Protein AF-A0A9P8XX45-F1 (afdb_monomer_lite)

Radius of gyration: 20.59 Å; chains: 1; bounding box: 52×36×61 Å

Secondary structure (DSSP, 8-state):
--B---S---TT---EEEE----TTTTSS----TTTHHHHHH-B-GGGS-HHHHHHHHHHHHTT---EE-HHHHS-TT-HHHHHHHHHHHHHHHHHSSEEEEETT-SSTTS-TT---TTGGG-SS-TTTTSHHHHHHHHH-SEEEEE-SS-EEEEETTEEEETTHHHHHHHHHHHS--SSGGGHHHHHHHHHHHHHHTSTTPPEETTEEGGGHHHHT--

Foldseek 3Di:
DFAAADPDDPVPAAEEEEQDAADPLCQQLHFAAPVCNVVRRVGSDLVSFAQQVVQVCVVCVVVVHNHYHDCRHHFHPHDPVRCVVVVVCLLVVQLRHPEYEYLFADNHSNDHSQPLPVVQVPDPHGNSCVDPSSVSSVVSHQWYWYSGNPWIWIDHPVGIDIPCRLVVCLVVLVPDDDPDPVCSVVVNVVVVVVVCVVPPPWDDDPSDTPVCCVVNVPD

pLDDT: mean 77.03, std 12.58, range [43.03, 95.69]

InterPro domains:
  IPR010730 Heterokaryon incompatibility [PF06985] (15-112)

Structure (mmCIF, N/CA/C/O backbone):
data_AF-A0A9P8XX45-F1
#
_entry.id   AF-A0A9P8XX45-F1
#
loop_
_atom_site.group_PDB
_atom_site.id
_atom_site.type_symbol
_atom_site.label_atom_id
_atom_site.label_alt_id
_atom_site.label_comp_id
_atom_site.label_asym_id
_atom_site.label_entity_id
_atom_site.label_seq_id
_atom_site.pdbx_PDB_ins_code
_atom_site.Cartn_x
_atom_site.Cartn_y
_atom_site.Cartn_z
_atom_site.occupancy
_atom_site.B_iso_or_equiv
_atom_site.auth_seq_id
_atom_site.auth_comp_id
_atom_site.auth_asym_id
_atom_site.auth_atom_id
_atom_site.pdbx_PDB_model_num
ATOM 1 N N . MET A 1 1 ? -17.190 7.191 -2.279 1.00 70.50 1 MET A N 1
ATOM 2 C CA . MET A 1 1 ? -16.451 5.925 -2.082 1.00 70.50 1 MET A CA 1
ATOM 3 C C . MET A 1 1 ? -16.492 5.605 -0.605 1.00 70.50 1 MET A C 1
ATOM 5 O O . MET A 1 1 ? -16.531 6.556 0.159 1.00 70.50 1 MET A O 1
ATOM 9 N N . GLN A 1 2 ? -16.543 4.335 -0.206 1.00 84.12 2 GLN A N 1
ATOM 10 C CA . GLN A 1 2 ? -16.669 3.981 1.207 1.00 84.12 2 GLN A CA 1
ATOM 11 C C . GLN A 1 2 ? -15.521 3.072 1.635 1.00 84.12 2 GLN A C 1
ATOM 13 O O . GLN A 1 2 ? -15.325 2.021 1.024 1.00 84.12 2 GLN A O 1
ATOM 18 N N . LEU A 1 3 ? -14.773 3.485 2.656 1.00 91.06 3 LEU A N 1
ATOM 19 C CA . LEU A 1 3 ? -13.673 2.722 3.243 1.00 91.06 3 LEU A CA 1
ATOM 20 C C . LEU A 1 3 ? -14.094 2.276 4.642 1.00 91.06 3 LEU A C 1
ATOM 22 O O . LEU A 1 3 ? -14.696 3.054 5.369 1.00 91.06 3 LEU A O 1
ATOM 26 N N . ARG A 1 4 ? -13.815 1.028 5.025 1.00 92.88 4 ARG A N 1
ATOM 27 C CA . ARG A 1 4 ? -14.224 0.484 6.327 1.00 92.88 4 ARG A CA 1
ATOM 28 C C . ARG A 1 4 ? -13.160 -0.441 6.900 1.00 92.88 4 ARG A C 1
ATOM 30 O O . ARG A 1 4 ? -12.464 -1.129 6.155 1.00 92.88 4 ARG A O 1
ATOM 37 N N . PHE A 1 5 ? -13.079 -0.491 8.222 1.00 92.06 5 PHE A N 1
ATOM 38 C CA . PHE A 1 5 ? -12.271 -1.455 8.955 1.00 92.06 5 PHE A CA 1
ATOM 39 C C . PHE A 1 5 ? -12.956 -2.826 8.967 1.00 92.06 5 PHE A C 1
ATOM 41 O O . PHE A 1 5 ? -14.115 -2.950 9.363 1.00 92.06 5 PHE A O 1
ATOM 48 N N . HIS A 1 6 ? -12.225 -3.869 8.582 1.00 91.88 6 HIS A N 1
ATOM 49 C CA . HIS A 1 6 ? -12.693 -5.253 8.627 1.00 91.88 6 HIS A CA 1
ATOM 50 C C . HIS A 1 6 ? -11.857 -6.056 9.625 1.00 91.88 6 HIS A C 1
ATOM 52 O O . HIS A 1 6 ? -10.636 -6.077 9.516 1.00 91.88 6 HIS A O 1
ATOM 58 N N . THR A 1 7 ? -12.514 -6.747 10.561 1.00 85.31 7 THR A N 1
ATOM 59 C CA . THR A 1 7 ? -11.849 -7.698 11.474 1.00 85.31 7 THR A CA 1
ATOM 60 C C . THR A 1 7 ? -11.526 -9.016 10.783 1.00 85.31 7 THR A C 1
ATOM 62 O O . THR A 1 7 ? -10.529 -9.652 11.094 1.00 85.31 7 THR A O 1
ATOM 65 N N . ASP A 1 8 ? -12.357 -9.402 9.813 1.00 84.44 8 ASP A N 1
ATOM 66 C CA . ASP A 1 8 ? -12.262 -10.674 9.117 1.00 84.44 8 ASP A CA 1
ATOM 67 C C . ASP A 1 8 ? -12.516 -10.459 7.627 1.00 84.44 8 ASP A C 1
ATOM 69 O O . ASP A 1 8 ? -13.537 -9.895 7.219 1.00 84.44 8 ASP A O 1
ATOM 73 N N . ILE A 1 9 ? -11.582 -10.928 6.804 1.00 86.44 9 ILE A N 1
ATOM 74 C CA . ILE A 1 9 ? -11.742 -10.984 5.350 1.00 86.44 9 ILE A CA 1
ATOM 75 C C . ILE A 1 9 ? -11.974 -12.438 4.918 1.00 86.44 9 ILE A C 1
ATOM 77 O O . ILE A 1 9 ? -11.475 -13.360 5.574 1.00 86.44 9 ILE A O 1
ATOM 81 N N . PRO A 1 10 ? -12.715 -12.688 3.820 1.00 90.19 10 PRO A N 1
ATOM 82 C CA . PRO A 1 10 ? -12.942 -14.043 3.330 1.00 90.19 10 PRO A CA 1
ATOM 83 C C . PRO A 1 10 ? -11.629 -14.809 3.142 1.00 90.19 10 PRO A C 1
ATOM 85 O O . PRO A 1 10 ? -10.627 -14.261 2.679 1.00 90.19 10 PRO A O 1
ATOM 88 N N . LYS A 1 11 ? -11.623 -16.106 3.466 1.00 86.25 11 LYS A N 1
ATOM 89 C CA . LYS A 1 11 ? -10.429 -16.940 3.293 1.00 86.25 11 LYS A CA 1
ATOM 90 C C . LYS A 1 11 ? -9.996 -16.935 1.822 1.00 86.25 11 LYS A C 1
ATOM 92 O O . LYS A 1 11 ? -10.768 -17.313 0.947 1.00 86.25 11 LYS A O 1
ATOM 97 N N . GLY A 1 12 ? -8.751 -16.535 1.566 1.00 85.19 12 GLY A N 1
ATOM 98 C CA . GLY A 1 12 ? -8.210 -16.404 0.209 1.00 85.19 12 GLY A CA 1
ATOM 99 C C . GLY A 1 12 ? -8.556 -15.086 -0.493 1.00 85.19 12 GLY A C 1
ATOM 100 O O . GLY A 1 12 ? -8.233 -14.938 -1.672 1.00 85.19 12 GLY A O 1
ATOM 101 N N . ALA A 1 13 ? -9.182 -14.129 0.201 1.00 90.69 13 ALA A N 1
ATOM 102 C CA . ALA A 1 13 ? -9.338 -12.774 -0.306 1.00 90.69 13 ALA A CA 1
ATOM 103 C C . ALA A 1 13 ? -7.965 -12.165 -0.616 1.00 90.69 13 ALA A C 1
ATOM 105 O O . ALA A 1 13 ? -7.016 -12.272 0.164 1.00 90.69 13 ALA A O 1
ATOM 106 N N . LYS A 1 14 ? -7.869 -11.528 -1.782 1.00 92.00 14 LYS A N 1
ATOM 107 C CA . LYS A 1 14 ? -6.680 -10.782 -2.185 1.00 92.00 14 LYS A CA 1
ATOM 108 C C . LYS A 1 14 ? -6.718 -9.412 -1.523 1.00 92.00 14 LYS A C 1
ATOM 110 O O . LYS A 1 14 ? -7.770 -8.780 -1.501 1.00 92.00 14 LYS A O 1
ATOM 115 N N . TYR A 1 15 ? -5.569 -8.959 -1.048 1.00 95.12 15 TYR A N 1
ATOM 116 C CA . TYR A 1 15 ? -5.380 -7.620 -0.509 1.00 95.12 15 TYR A CA 1
ATOM 117 C C . TYR A 1 15 ? -4.029 -7.067 -0.954 1.00 95.12 15 TYR A C 1
ATOM 119 O O . TYR A 1 15 ? -3.117 -7.831 -1.282 1.00 95.12 15 TYR A O 1
ATOM 127 N N . THR A 1 16 ? -3.907 -5.749 -0.986 1.00 93.56 16 THR A N 1
ATOM 128 C CA . THR A 1 16 ? -2.624 -5.048 -1.100 1.00 93.56 16 THR A CA 1
ATOM 129 C C . THR A 1 16 ? -2.129 -4.660 0.292 1.00 93.56 16 THR A C 1
ATOM 131 O O . THR A 1 16 ? -2.918 -4.572 1.230 1.00 93.56 16 THR A O 1
ATOM 134 N N . ALA A 1 17 ? -0.831 -4.429 0.452 1.00 95.44 17 ALA A N 1
ATOM 135 C CA . ALA A 1 17 ? -0.265 -3.874 1.682 1.00 95.44 17 ALA A CA 1
ATOM 136 C C . ALA A 1 17 ? 0.453 -2.561 1.369 1.00 95.44 17 ALA A C 1
ATOM 138 O O . ALA A 1 17 ? 1.058 -2.435 0.308 1.00 95.44 17 ALA A O 1
ATOM 139 N N . LEU A 1 18 ? 0.399 -1.588 2.273 1.00 94.00 18 LEU A N 1
ATOM 140 C CA . LEU A 1 18 ? 1.099 -0.315 2.129 1.00 94.00 18 LEU A CA 1
ATOM 141 C C . LEU A 1 18 ? 2.269 -0.241 3.115 1.00 94.00 18 LEU A C 1
ATOM 143 O O . LEU A 1 18 ? 2.052 -0.183 4.324 1.00 94.00 18 LEU A O 1
ATOM 147 N N . SER A 1 19 ? 3.498 -0.165 2.600 1.00 91.31 19 SER A N 1
ATOM 148 C CA . SER A 1 19 ? 4.671 0.213 3.394 1.00 91.31 19 SER A CA 1
ATOM 149 C C . SER A 1 19 ? 4.919 1.712 3.234 1.00 91.31 19 SER A C 1
ATOM 151 O O . SER A 1 19 ? 5.150 2.216 2.129 1.00 91.31 19 SER A O 1
ATOM 153 N N . HIS A 1 20 ? 4.823 2.445 4.341 1.00 88.69 20 HIS A N 1
ATOM 154 C CA . HIS A 1 20 ? 4.930 3.900 4.364 1.00 88.69 20 HIS A CA 1
ATOM 155 C C . HIS A 1 20 ? 5.568 4.389 5.668 1.00 88.69 20 HIS A C 1
ATOM 157 O O . HIS A 1 20 ? 5.775 3.632 6.618 1.00 88.69 20 HIS A O 1
ATOM 163 N N . ARG A 1 21 ? 5.890 5.684 5.722 1.00 83.62 21 ARG A N 1
ATOM 164 C CA . ARG A 1 21 ? 6.368 6.330 6.944 1.00 83.62 21 ARG A CA 1
ATOM 165 C C . ARG A 1 21 ? 5.244 7.021 7.687 1.00 83.62 21 ARG A C 1
ATOM 167 O O . ARG A 1 21 ? 4.445 7.737 7.098 1.00 83.62 21 ARG A O 1
ATOM 174 N N . TRP A 1 22 ? 5.291 6.897 9.005 1.00 81.69 22 TRP A N 1
ATOM 175 C CA . TRP A 1 22 ? 4.520 7.729 9.914 1.00 81.69 22 TRP A CA 1
ATOM 176 C C . TRP A 1 22 ? 5.168 9.117 10.011 1.00 81.69 22 TRP A C 1
ATOM 178 O O . TRP A 1 22 ? 6.399 9.232 10.000 1.00 81.69 22 TRP A O 1
ATOM 188 N N . GLY A 1 23 ? 4.356 10.166 10.128 1.00 79.62 23 GLY A N 1
ATOM 189 C CA . GLY A 1 23 ? 4.828 11.556 10.129 1.00 79.62 23 GLY A CA 1
ATOM 190 C C . GLY A 1 23 ? 3.695 12.584 10.097 1.00 79.62 23 GLY A C 1
ATOM 191 O O . GLY A 1 23 ? 2.579 12.292 10.521 1.00 79.62 23 GLY A O 1
ATOM 192 N N . GLN A 1 24 ? 3.958 13.792 9.591 1.00 70.69 24 GLN A N 1
ATOM 193 C CA . GLN A 1 24 ? 2.900 14.796 9.409 1.00 70.69 24 GLN A CA 1
ATOM 194 C C . GLN A 1 24 ? 1.727 14.259 8.576 1.00 70.69 24 GLN A C 1
ATOM 196 O O . GLN A 1 24 ? 1.917 13.522 7.613 1.00 70.69 24 GLN A O 1
ATOM 201 N N . GLY A 1 25 ? 0.501 14.617 8.949 1.00 64.38 25 GLY A N 1
ATOM 202 C CA . GLY A 1 25 ? -0.700 14.081 8.318 1.00 64.38 25 GLY A CA 1
ATOM 203 C C . GLY A 1 25 ? -1.143 12.734 8.875 1.00 64.38 25 GLY A C 1
ATOM 204 O O . GLY A 1 25 ? -2.223 12.301 8.512 1.00 64.38 25 GLY A O 1
ATOM 205 N N . SER A 1 26 ? -0.395 12.090 9.783 1.00 67.31 26 SER A N 1
ATOM 206 C CA . SER A 1 26 ? -0.903 10.900 10.503 1.00 67.31 26 SER A CA 1
ATOM 207 C C . SER A 1 26 ? -2.063 11.240 11.452 1.00 67.31 26 SER A C 1
ATOM 209 O O . SER A 1 26 ? -2.764 10.352 11.921 1.00 67.31 26 SER A O 1
ATOM 211 N N . ASP A 1 27 ? -2.247 12.525 11.755 1.00 64.38 27 ASP A N 1
ATOM 212 C CA . ASP A 1 27 ? -3.369 13.116 12.480 1.00 64.38 27 ASP A CA 1
ATOM 213 C C . ASP A 1 27 ? -4.636 13.256 11.619 1.00 64.38 27 ASP A C 1
ATOM 215 O O . ASP A 1 27 ? -5.742 13.257 12.160 1.00 64.38 27 ASP A O 1
ATOM 219 N N . LYS A 1 28 ? -4.502 13.309 10.284 1.00 68.69 28 LYS A N 1
ATOM 220 C CA . LYS A 1 28 ? -5.643 13.195 9.366 1.00 68.69 28 LYS A CA 1
ATOM 221 C C . LYS A 1 28 ? -6.153 11.749 9.395 1.00 68.69 28 LYS A C 1
ATOM 223 O O . LYS A 1 28 ? -5.376 10.813 9.221 1.00 68.69 28 LYS A O 1
ATOM 228 N N . ALA A 1 29 ? -7.439 11.577 9.707 1.00 71.62 29 ALA A N 1
ATOM 229 C CA . ALA A 1 29 ? -8.114 10.337 10.115 1.00 71.62 29 ALA A CA 1
ATOM 230 C C . ALA A 1 29 ? -7.598 9.739 11.436 1.00 71.62 29 ALA A C 1
ATOM 232 O O . ALA A 1 29 ? -8.403 9.219 12.208 1.00 71.62 29 ALA A O 1
ATOM 233 N N . GLY A 1 30 ? -6.302 9.847 11.742 1.00 82.19 30 GLY A N 1
ATOM 234 C CA . GLY A 1 30 ? -5.687 9.297 12.947 1.00 82.19 30 GLY A CA 1
ATOM 235 C C . GLY A 1 30 ? -5.443 7.785 12.853 1.00 82.19 30 GLY A C 1
ATOM 236 O O . GLY A 1 30 ? -5.954 7.120 11.943 1.00 82.19 30 GLY A O 1
ATOM 237 N N . PRO A 1 31 ? -4.691 7.199 13.796 1.00 90.06 31 PRO A N 1
ATOM 238 C CA . PRO A 1 31 ? -4.614 5.752 13.925 1.00 90.06 31 PRO A CA 1
ATOM 239 C C . PRO A 1 31 ? -5.928 5.145 14.440 1.00 90.06 31 PRO A C 1
ATOM 241 O O . PRO A 1 31 ? -6.753 5.820 15.068 1.00 90.06 31 PRO A O 1
ATOM 244 N N . THR A 1 32 ? -6.114 3.848 14.211 1.00 92.25 32 THR A N 1
ATOM 245 C CA . THR A 1 32 ? -7.183 3.090 14.870 1.00 92.25 32 THR A CA 1
ATOM 246 C C . THR A 1 32 ? -6.854 2.919 16.349 1.00 92.25 32 THR A C 1
ATOM 248 O O . THR A 1 32 ? -5.739 2.558 16.719 1.00 92.25 32 THR A O 1
ATOM 251 N N . THR A 1 33 ? -7.841 3.183 17.196 1.00 94.00 33 THR A N 1
ATOM 252 C CA . THR A 1 33 ? -7.787 3.010 18.647 1.00 94.00 33 THR A CA 1
ATOM 253 C C . THR A 1 33 ? -9.034 2.277 19.126 1.00 94.00 33 THR A C 1
ATOM 255 O O . THR A 1 33 ? -10.051 2.225 18.423 1.00 94.00 33 THR A O 1
ATOM 258 N N . ARG A 1 34 ? -9.013 1.750 20.353 1.00 92.75 34 ARG A N 1
ATOM 259 C CA . ARG A 1 34 ? -10.182 1.114 20.983 1.00 92.75 34 ARG A CA 1
ATOM 260 C C . ARG A 1 34 ? -11.396 2.047 21.008 1.00 92.75 34 ARG A C 1
ATOM 262 O O . ARG A 1 34 ? -12.527 1.582 20.924 1.00 92.75 34 ARG A O 1
ATOM 269 N N . GLY A 1 35 ? -11.162 3.359 21.089 1.00 93.50 35 GLY A N 1
ATOM 270 C CA . GLY A 1 35 ? -12.213 4.376 21.109 1.00 93.50 35 GLY A CA 1
ATOM 271 C C . GLY A 1 35 ? -12.888 4.642 19.760 1.00 93.50 35 GLY A C 1
ATOM 272 O O . GLY A 1 35 ? -14.027 5.100 19.759 1.00 93.50 35 GLY A O 1
ATOM 273 N N . ASN A 1 36 ? -12.228 4.362 18.628 1.00 93.31 36 ASN A N 1
ATOM 274 C CA . ASN A 1 36 ? -12.751 4.684 17.290 1.00 93.31 36 ASN A CA 1
ATOM 275 C C . ASN A 1 36 ? -12.975 3.459 16.382 1.00 93.31 36 ASN A C 1
ATOM 277 O O . ASN A 1 36 ? -13.525 3.600 15.291 1.00 93.31 36 ASN A O 1
ATOM 281 N N . ILE A 1 37 ? -12.600 2.251 16.815 1.00 93.25 37 ILE A N 1
ATOM 282 C CA . ILE A 1 37 ? -12.692 1.036 15.991 1.00 93.25 37 ILE A CA 1
ATOM 283 C C . ILE A 1 37 ? -14.119 0.736 15.500 1.00 93.25 37 ILE A C 1
ATOM 285 O O . ILE A 1 37 ? -14.305 0.374 14.339 1.00 93.25 37 ILE A O 1
ATOM 289 N N . GLU A 1 38 ? -15.138 0.919 16.345 1.00 93.94 38 GLU A N 1
ATOM 290 C CA . GLU A 1 38 ? -16.536 0.654 15.970 1.00 93.94 38 GLU A CA 1
ATOM 291 C C . GLU A 1 38 ? -17.061 1.657 14.936 1.00 93.94 38 GLU A C 1
ATOM 293 O O . GLU A 1 38 ? -17.808 1.287 14.032 1.00 93.94 38 GLU A O 1
ATOM 298 N N . GLU A 1 39 ? -16.632 2.917 15.013 1.00 92.81 39 GLU A N 1
ATOM 299 C CA . GLU A 1 39 ? -16.930 3.918 13.986 1.00 92.81 39 GLU A CA 1
ATOM 300 C C . GLU A 1 39 ? -16.285 3.513 12.657 1.00 92.81 39 GLU A C 1
ATOM 302 O O . GLU A 1 39 ? -16.966 3.427 11.635 1.00 92.81 39 GLU A O 1
ATOM 307 N N . ARG A 1 40 ? -15.006 3.123 12.693 1.00 92.88 40 ARG A N 1
ATOM 308 C CA . ARG A 1 40 ? -14.238 2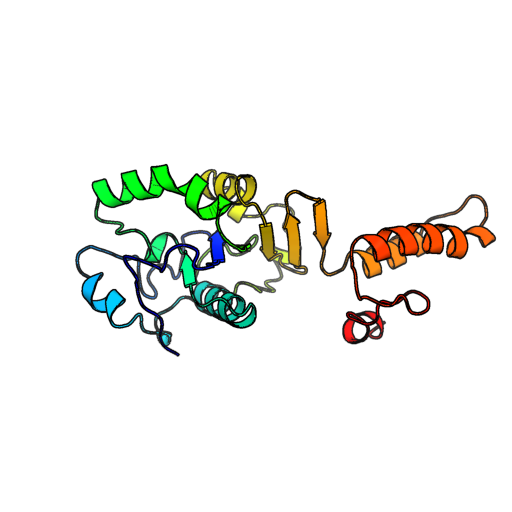.726 11.505 1.00 92.88 40 ARG A CA 1
ATOM 309 C C . ARG A 1 40 ? -14.781 1.482 10.813 1.00 92.88 40 ARG A C 1
ATOM 311 O O . ARG A 1 40 ? -14.648 1.366 9.596 1.00 92.88 40 ARG A O 1
ATOM 318 N N . LYS A 1 41 ? -15.409 0.554 11.543 1.00 93.19 41 LYS A N 1
ATOM 319 C CA . LYS A 1 41 ? -16.121 -0.599 10.952 1.00 93.19 41 LYS A CA 1
ATOM 320 C C . LYS A 1 41 ? -17.315 -0.173 10.094 1.00 93.19 41 LYS A C 1
ATOM 322 O O . LYS A 1 41 ? -17.679 -0.881 9.153 1.00 93.19 41 LYS A O 1
ATOM 327 N N . ASN A 1 42 ? -17.924 0.969 10.406 1.00 92.25 42 ASN A N 1
ATOM 328 C CA . ASN A 1 42 ? -19.036 1.526 9.643 1.00 92.25 42 ASN A CA 1
ATOM 329 C C . ASN A 1 42 ? -18.546 2.386 8.482 1.00 92.25 42 ASN A C 1
ATOM 331 O O . ASN A 1 42 ? -19.005 2.193 7.353 1.00 92.25 42 ASN A O 1
ATOM 335 N N . ASP A 1 43 ? -17.634 3.316 8.756 1.00 92.62 43 ASP A N 1
ATOM 336 C CA . ASP A 1 43 ? -17.036 4.189 7.754 1.00 92.62 43 ASP A CA 1
ATOM 337 C C . ASP A 1 43 ? -15.728 4.812 8.253 1.00 92.62 43 ASP A C 1
ATOM 339 O O . ASP A 1 43 ? -15.589 5.180 9.418 1.00 92.62 43 ASP A O 1
ATOM 343 N N . ILE A 1 44 ? -14.773 4.961 7.347 1.00 91.44 44 ILE A N 1
ATOM 344 C CA . ILE A 1 44 ? -13.597 5.807 7.507 1.00 91.44 44 ILE A CA 1
ATOM 345 C C . ILE A 1 44 ? -13.773 6.922 6.489 1.00 91.44 44 ILE A C 1
ATOM 347 O O . ILE A 1 44 ? -13.628 6.684 5.286 1.00 91.44 44 ILE A O 1
ATOM 351 N N . ALA A 1 45 ? -14.112 8.115 6.983 1.00 89.94 45 ALA A N 1
ATOM 352 C CA . ALA A 1 45 ? -14.419 9.265 6.144 1.00 89.94 45 ALA A CA 1
ATOM 353 C C . ALA A 1 45 ? -13.303 9.487 5.119 1.00 89.94 45 ALA A C 1
ATOM 355 O O . ALA A 1 45 ? -12.144 9.707 5.483 1.00 89.94 45 ALA A O 1
ATOM 356 N N . TRP A 1 46 ? -13.664 9.415 3.837 1.00 88.50 46 TRP A N 1
ATOM 357 C CA . TRP A 1 46 ? -12.712 9.513 2.737 1.00 88.50 46 TRP A CA 1
ATOM 358 C C . TRP A 1 46 ? -11.941 10.827 2.834 1.00 88.50 46 TRP A C 1
ATOM 360 O O . TRP A 1 46 ? -10.722 10.817 2.833 1.00 88.50 46 TRP A O 1
ATOM 370 N N . GLU A 1 47 ? -12.636 11.940 3.046 1.00 87.44 47 GLU A N 1
ATOM 371 C CA . GLU A 1 47 ? -12.081 13.295 3.128 1.00 87.44 47 GLU A CA 1
ATOM 372 C C . GLU A 1 47 ? -11.142 13.505 4.325 1.00 87.44 47 GLU A C 1
ATOM 374 O O . GLU A 1 47 ? -10.389 14.479 4.359 1.00 87.44 47 GLU A O 1
ATOM 379 N N . ALA A 1 48 ? -11.200 12.617 5.319 1.00 85.44 48 ALA A N 1
ATOM 380 C CA . ALA A 1 48 ? -10.308 12.652 6.466 1.00 85.44 48 ALA A CA 1
ATOM 381 C C . ALA A 1 48 ? -8.995 11.906 6.205 1.00 85.44 48 ALA A C 1
ATOM 383 O O . ALA A 1 48 ? -8.078 12.038 7.010 1.00 85.44 48 ALA A O 1
ATOM 384 N N . LEU A 1 49 ? -8.877 11.123 5.128 1.00 87.94 49 LEU A N 1
ATOM 385 C CA . LEU A 1 49 ? -7.665 10.362 4.850 1.00 87.94 49 LEU A CA 1
ATOM 386 C C . LEU A 1 49 ? -6.506 11.275 4.413 1.00 87.94 49 LEU A C 1
ATOM 388 O O . LEU A 1 49 ? -6.708 12.299 3.762 1.00 87.94 49 LEU A O 1
ATOM 392 N N . PRO A 1 50 ? -5.261 10.905 4.747 1.00 88.31 50 PRO A N 1
ATOM 393 C CA . PRO A 1 50 ? -4.082 11.521 4.156 1.00 88.31 50 PRO A CA 1
ATOM 394 C C . PRO A 1 50 ? -3.990 11.250 2.646 1.00 88.31 50 PRO A C 1
ATOM 396 O O . PRO A 1 50 ? -4.415 10.196 2.166 1.00 88.31 50 PRO A O 1
ATOM 399 N N . ASP A 1 51 ? -3.350 12.158 1.909 1.00 85.75 51 ASP A N 1
ATOM 400 C CA . ASP A 1 51 ? -3.176 12.073 0.451 1.00 85.75 51 ASP A CA 1
ATOM 401 C C . ASP A 1 51 ? -2.514 10.754 0.017 1.00 85.75 51 ASP A C 1
ATOM 403 O O . ASP A 1 51 ? -2.960 10.104 -0.928 1.00 85.75 51 ASP A O 1
ATOM 407 N N . LEU A 1 52 ? -1.510 10.285 0.766 1.00 85.25 52 LEU A N 1
ATOM 408 C CA . LEU A 1 52 ? -0.856 9.004 0.495 1.00 85.25 52 LEU A CA 1
ATOM 409 C C . LEU A 1 52 ? -1.834 7.822 0.555 1.00 85.25 52 LEU A C 1
ATOM 411 O O . LEU A 1 52 ? -1.727 6.874 -0.225 1.00 85.25 52 LEU A O 1
ATOM 415 N N . PHE A 1 53 ? -2.790 7.863 1.486 1.00 91.00 53 PHE A N 1
ATOM 416 C CA . PHE A 1 53 ? -3.767 6.788 1.666 1.00 91.00 53 PHE A CA 1
ATOM 417 C C . PHE A 1 53 ? -4.826 6.845 0.567 1.00 91.00 53 PHE A C 1
ATOM 419 O O . PHE A 1 53 ? -5.236 5.795 0.073 1.00 91.00 53 PHE A O 1
ATOM 426 N N . HIS A 1 54 ? -5.212 8.047 0.127 1.00 88.12 54 HIS A N 1
ATOM 427 C CA . HIS A 1 54 ? -6.067 8.220 -1.044 1.00 88.12 54 HIS A CA 1
ATOM 428 C C . HIS A 1 54 ? -5.474 7.556 -2.287 1.00 88.12 54 HIS A C 1
ATOM 430 O O . HIS A 1 54 ? -6.160 6.780 -2.963 1.00 88.12 54 HIS A O 1
ATOM 436 N N . ASP A 1 55 ? -4.196 7.810 -2.558 1.00 85.25 55 ASP A N 1
ATOM 437 C CA . ASP A 1 55 ? -3.506 7.234 -3.709 1.00 85.25 55 ASP A CA 1
ATOM 438 C C . ASP A 1 55 ? -3.378 5.711 -3.583 1.00 85.25 55 ASP A C 1
ATOM 440 O O . ASP A 1 55 ? -3.693 4.979 -4.522 1.00 85.25 55 ASP A O 1
ATOM 444 N N . ALA A 1 56 ? -2.985 5.208 -2.409 1.00 86.94 56 ALA A N 1
ATOM 445 C CA . ALA A 1 56 ? -2.831 3.774 -2.170 1.00 86.94 56 ALA A CA 1
ATOM 446 C C . ALA A 1 56 ? -4.158 3.003 -2.305 1.00 86.94 56 ALA A C 1
ATOM 448 O O . ALA A 1 56 ? -4.195 1.922 -2.906 1.00 86.94 56 ALA A O 1
ATOM 449 N N . VAL A 1 57 ? -5.264 3.559 -1.797 1.00 89.62 57 VAL A N 1
ATOM 450 C CA . VAL A 1 57 ? -6.610 2.985 -1.969 1.00 89.62 57 VAL A CA 1
ATOM 451 C C . VAL A 1 57 ? -7.022 3.021 -3.441 1.00 89.62 57 VAL A C 1
ATOM 453 O O . VAL A 1 57 ? -7.512 2.019 -3.961 1.00 89.62 57 VAL A O 1
ATOM 456 N N . SER A 1 58 ? -6.775 4.132 -4.137 1.00 84.19 58 SER A N 1
ATOM 457 C CA . SER A 1 58 ? -7.105 4.271 -5.561 1.00 84.19 58 SER A CA 1
ATOM 458 C C . SER A 1 58 ? -6.333 3.270 -6.426 1.00 84.19 58 SER A C 1
ATOM 460 O O . SER A 1 58 ? -6.930 2.608 -7.275 1.00 84.19 58 SER A O 1
ATOM 462 N N . LEU A 1 59 ? -5.035 3.082 -6.163 1.00 80.25 59 LEU A N 1
ATOM 463 C CA . LEU A 1 59 ? -4.203 2.061 -6.810 1.00 80.25 59 LEU A CA 1
ATOM 464 C C . LEU A 1 59 ? -4.729 0.651 -6.540 1.00 80.25 59 LEU A C 1
ATOM 466 O O . LEU A 1 59 ? -4.850 -0.157 -7.457 1.00 80.25 59 LEU A O 1
ATOM 470 N N . THR A 1 60 ? -5.090 0.364 -5.292 1.00 84.31 60 THR A N 1
ATOM 471 C CA . THR A 1 60 ? -5.634 -0.940 -4.892 1.00 84.31 60 THR A CA 1
ATOM 472 C C . THR A 1 60 ? -6.914 -1.272 -5.657 1.00 84.31 60 THR A C 1
ATOM 474 O O . THR A 1 60 ? -7.030 -2.356 -6.234 1.00 84.31 60 THR A O 1
ATOM 477 N N . LEU A 1 61 ? -7.840 -0.316 -5.738 1.00 82.69 61 LEU A N 1
ATOM 478 C CA . LEU A 1 61 ? -9.082 -0.472 -6.493 1.00 82.69 61 LEU A CA 1
ATOM 479 C C . LEU A 1 61 ? -8.828 -0.578 -8.002 1.00 82.69 61 LEU A C 1
ATOM 481 O O . LEU A 1 61 ? -9.457 -1.401 -8.665 1.00 82.69 61 LEU A O 1
ATOM 485 N N . GLY A 1 62 ? -7.876 0.191 -8.538 1.00 77.44 62 GLY A N 1
ATOM 486 C CA . GLY A 1 62 ? -7.450 0.112 -9.939 1.00 77.44 62 GLY A CA 1
ATOM 487 C C . GLY A 1 62 ? -6.882 -1.258 -10.328 1.00 77.44 62 GLY A C 1
ATOM 488 O O . GLY A 1 62 ? -7.071 -1.705 -11.456 1.00 77.44 62 GLY A O 1
ATOM 489 N N . LEU A 1 63 ? -6.267 -1.973 -9.380 1.00 74.75 63 LEU A N 1
ATOM 490 C CA . LEU A 1 63 ? -5.808 -3.359 -9.544 1.00 74.75 63 LEU A CA 1
ATOM 491 C C . LEU A 1 63 ? -6.941 -4.400 -9.438 1.00 74.75 63 LEU A C 1
ATOM 493 O O . LEU A 1 63 ? -6.682 -5.603 -9.523 1.00 74.75 63 LEU A O 1
ATOM 497 N N . GLY A 1 64 ? -8.189 -3.968 -9.233 1.00 81.44 64 GLY A N 1
ATOM 498 C CA . GLY A 1 64 ? -9.338 -4.851 -9.031 1.00 81.44 64 GLY A CA 1
ATOM 499 C C . GLY A 1 64 ? -9.345 -5.540 -7.664 1.00 81.44 64 GLY A C 1
ATOM 500 O O . GLY A 1 64 ? -9.941 -6.608 -7.516 1.00 81.44 64 GLY A O 1
ATOM 501 N N . VAL A 1 65 ? -8.663 -4.963 -6.671 1.00 87.44 65 VAL A N 1
ATOM 502 C CA . VAL A 1 65 ? -8.584 -5.478 -5.300 1.00 87.44 65 VAL A CA 1
ATOM 503 C C . VAL A 1 65 ? -9.408 -4.586 -4.377 1.00 87.44 65 VAL A C 1
ATOM 505 O O . VAL A 1 65 ? -9.358 -3.367 -4.475 1.00 87.44 65 VAL A O 1
ATOM 508 N N . SER A 1 66 ? -10.179 -5.184 -3.470 1.00 93.81 66 SER A N 1
ATOM 509 C CA . SER A 1 66 ? -11.084 -4.440 -2.574 1.00 93.81 66 SER A CA 1
ATOM 510 C C . SER A 1 66 ? -10.551 -4.256 -1.152 1.00 93.81 66 SER A C 1
ATOM 512 O O . SER A 1 66 ? -11.191 -3.583 -0.352 1.00 93.81 66 SER A O 1
ATOM 514 N N . TYR A 1 67 ? -9.405 -4.857 -0.828 1.00 95.31 67 TYR A N 1
ATOM 515 C CA . TYR A 1 67 ? -8.820 -4.845 0.509 1.00 95.31 67 TYR A CA 1
ATOM 516 C C . TYR A 1 67 ? -7.402 -4.284 0.458 1.00 95.31 67 TYR A C 1
ATOM 518 O O . TYR A 1 67 ? -6.600 -4.694 -0.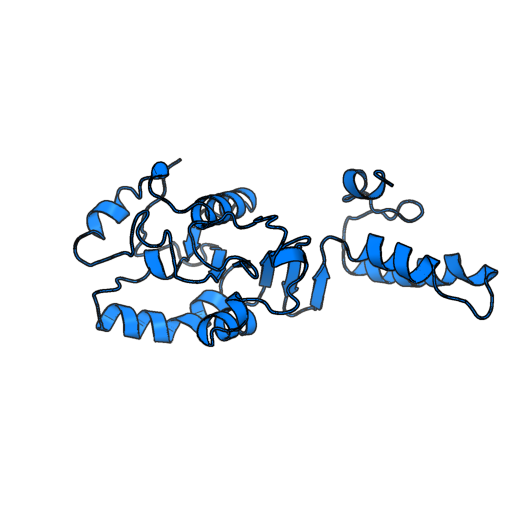381 1.00 95.31 67 TYR A O 1
ATOM 526 N N . ILE A 1 68 ? -7.091 -3.385 1.385 1.00 95.44 68 ILE A N 1
ATOM 527 C CA . ILE A 1 68 ? -5.748 -2.855 1.607 1.00 95.44 68 ILE A CA 1
ATOM 528 C C . ILE A 1 68 ? -5.416 -2.967 3.091 1.00 95.44 68 ILE A C 1
ATOM 530 O O . ILE A 1 68 ? -6.267 -2.709 3.941 1.00 95.44 68 ILE A O 1
ATOM 534 N N . TRP A 1 69 ? -4.182 -3.353 3.394 1.00 95.69 69 TRP A N 1
ATOM 535 C CA . TRP A 1 69 ? -3.632 -3.334 4.739 1.00 95.69 69 TRP A CA 1
ATOM 536 C C . TRP A 1 69 ? -2.747 -2.097 4.923 1.00 95.69 69 TRP A C 1
ATOM 538 O O . TRP A 1 69 ? -1.812 -1.879 4.149 1.00 95.69 69 TRP A O 1
ATOM 548 N N . ILE A 1 70 ? -3.050 -1.298 5.946 1.00 93.81 70 ILE A N 1
ATOM 549 C CA . ILE A 1 70 ? -2.289 -0.111 6.355 1.00 93.81 70 ILE A CA 1
ATOM 550 C C . ILE A 1 70 ? -2.125 -0.195 7.873 1.00 93.81 70 ILE A C 1
ATOM 552 O O . ILE A 1 70 ? -3.125 -0.133 8.579 1.00 93.81 70 ILE A O 1
ATOM 556 N N . ASP A 1 71 ? -0.899 -0.334 8.381 1.00 89.88 71 ASP A N 1
ATOM 557 C CA . ASP A 1 71 ? -0.602 -0.583 9.805 1.00 89.88 71 ASP A CA 1
ATOM 558 C C . ASP A 1 71 ? -1.340 0.360 10.777 1.00 89.88 71 ASP A C 1
ATOM 560 O O . ASP A 1 71 ? -1.996 -0.091 11.716 1.00 89.88 71 ASP A O 1
ATOM 564 N N . SER A 1 72 ? -1.314 1.664 10.512 1.00 89.94 72 SER A N 1
ATOM 565 C CA . SER A 1 72 ? -1.963 2.693 11.327 1.00 89.94 72 SER A CA 1
ATOM 566 C C . SER A 1 72 ? -3.490 2.577 11.354 1.00 89.94 72 SER A C 1
ATOM 568 O O . SER A 1 72 ? -4.111 3.009 12.325 1.00 89.94 72 SER A O 1
ATOM 570 N N . LEU A 1 73 ? -4.111 1.980 10.330 1.00 92.00 73 LEU A N 1
ATOM 571 C CA . LEU A 1 73 ? -5.558 1.761 10.268 1.00 92.00 73 LEU A CA 1
ATOM 572 C C . LEU A 1 73 ? -5.959 0.341 10.683 1.00 92.00 73 LEU A C 1
ATOM 574 O O . LEU A 1 73 ? -7.048 0.162 11.217 1.00 92.00 73 LEU A O 1
ATOM 578 N N . CYS A 1 74 ? -5.124 -0.663 10.430 1.00 92.94 74 CYS A N 1
ATOM 579 C CA . CYS A 1 74 ? -5.452 -2.074 10.628 1.00 92.94 74 CYS A CA 1
ATOM 580 C C . CYS A 1 74 ? -5.077 -2.607 12.017 1.00 92.94 74 CYS A C 1
ATOM 582 O O . CYS A 1 74 ? -5.582 -3.659 12.392 1.00 92.94 74 CYS A O 1
ATOM 584 N N . ILE A 1 75 ? -4.233 -1.894 12.767 1.00 90.62 75 ILE A N 1
ATOM 585 C CA . ILE A 1 75 ? -3.812 -2.259 14.127 1.00 90.62 75 ILE A CA 1
ATOM 586 C C . ILE A 1 75 ? -4.413 -1.264 15.122 1.00 90.62 75 ILE A C 1
ATOM 588 O O . ILE A 1 75 ? -4.396 -0.050 14.886 1.00 90.62 75 ILE A O 1
ATOM 592 N N . VAL A 1 76 ? -4.919 -1.769 16.244 1.00 93.25 76 VAL A N 1
ATOM 593 C CA . VAL A 1 76 ? -5.425 -0.966 17.360 1.00 93.25 76 VAL A CA 1
ATOM 594 C C . VAL A 1 76 ? -4.239 -0.466 18.187 1.00 93.25 76 VAL A C 1
ATOM 596 O O . VAL A 1 76 ? -3.668 -1.187 18.997 1.00 93.25 76 VAL A O 1
ATOM 599 N N . GLN A 1 77 ? -3.833 0.783 17.967 1.00 90.25 77 GLN A N 1
ATOM 600 C CA . GLN A 1 77 ? -2.537 1.298 18.436 1.00 90.25 77 GLN A CA 1
ATOM 601 C C . GLN A 1 77 ? -2.439 1.506 19.954 1.00 90.25 77 GLN A C 1
ATOM 603 O O . GLN A 1 77 ? -1.338 1.582 20.493 1.00 90.25 77 GLN A O 1
ATOM 608 N N . ASP A 1 78 ? -3.571 1.630 20.647 1.00 92.62 78 ASP A N 1
ATOM 609 C CA . ASP A 1 78 ? -3.660 1.744 22.109 1.00 92.62 78 ASP A CA 1
ATOM 610 C C . ASP A 1 78 ? -3.949 0.395 22.799 1.00 92.62 78 ASP A C 1
ATOM 612 O O . ASP A 1 78 ? -4.284 0.353 23.987 1.00 92.62 78 ASP A O 1
ATOM 616 N N . ASP A 1 79 ? -3.808 -0.711 22.067 1.00 93.50 79 ASP A N 1
ATOM 617 C CA . ASP A 1 79 ? -3.966 -2.076 22.554 1.00 93.50 79 ASP A CA 1
ATOM 618 C C . ASP A 1 79 ? -2.650 -2.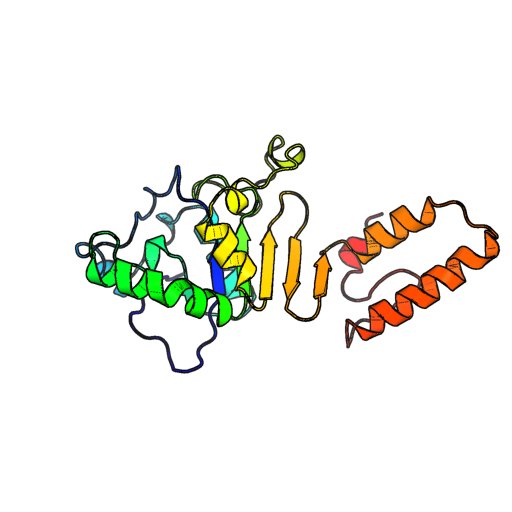854 22.405 1.00 93.50 79 ASP A C 1
ATOM 620 O O . ASP A 1 79 ? -2.217 -3.177 21.301 1.00 93.50 79 ASP A O 1
ATOM 624 N N . VAL A 1 80 ? -2.002 -3.154 23.534 1.00 91.50 80 VAL A N 1
ATOM 625 C CA . VAL A 1 80 ? -0.706 -3.853 23.552 1.00 91.50 80 VAL A CA 1
ATOM 626 C C . VAL A 1 80 ? -0.830 -5.281 23.019 1.00 91.50 80 VAL A C 1
ATOM 628 O O . VAL A 1 80 ? 0.033 -5.719 22.263 1.00 91.50 80 VAL A O 1
ATOM 631 N N . ASP A 1 81 ? -1.911 -5.988 23.356 1.00 91.38 81 ASP A N 1
ATOM 632 C CA . ASP A 1 81 ? -2.111 -7.377 22.930 1.00 91.38 81 ASP A CA 1
ATOM 633 C C . ASP A 1 81 ? -2.399 -7.452 21.421 1.00 91.38 81 ASP A C 1
ATOM 635 O O . ASP A 1 81 ? -1.969 -8.382 20.729 1.00 91.38 81 ASP A O 1
ATOM 639 N N . ASP A 1 82 ? -3.129 -6.462 20.897 1.00 88.62 82 ASP A N 1
ATOM 640 C CA . ASP A 1 82 ? -3.346 -6.288 19.459 1.00 88.62 82 ASP A CA 1
ATOM 641 C C . ASP A 1 82 ? -2.029 -6.005 18.744 1.00 88.62 82 ASP A C 1
ATOM 643 O O . ASP A 1 82 ? -1.644 -6.732 17.825 1.00 88.62 82 ASP A O 1
ATOM 647 N N . TRP A 1 83 ? -1.290 -5.014 19.238 1.00 88.38 83 TRP A N 1
ATOM 648 C CA . TRP A 1 83 ? -0.013 -4.617 18.673 1.00 88.38 83 TRP A CA 1
ATOM 649 C C . TRP A 1 83 ? 0.984 -5.778 18.625 1.00 88.38 83 TRP A C 1
ATOM 651 O O . TRP A 1 83 ? 1.568 -6.023 17.571 1.00 88.38 83 TRP A O 1
ATOM 661 N N . GLU A 1 84 ? 1.157 -6.538 19.711 1.00 85.94 84 GLU A N 1
ATOM 662 C CA . GLU A 1 84 ? 2.100 -7.665 19.757 1.00 85.94 84 GLU A CA 1
ATOM 663 C C . GLU A 1 84 ? 1.734 -8.762 18.752 1.00 85.94 84 GLU A C 1
ATOM 665 O O . GLU A 1 84 ? 2.601 -9.300 18.052 1.00 85.94 84 GLU A O 1
ATOM 670 N N . ARG A 1 85 ? 0.443 -9.082 18.637 1.00 86.44 85 ARG A N 1
ATOM 671 C CA . ARG A 1 85 ? -0.050 -10.112 17.717 1.00 86.44 85 ARG A CA 1
ATOM 672 C C . ARG A 1 85 ? 0.116 -9.704 16.255 1.00 86.44 85 ARG A C 1
ATOM 674 O O . ARG A 1 85 ? 0.535 -10.530 15.432 1.00 86.44 85 ARG A O 1
ATOM 681 N N . GLU A 1 86 ? -0.203 -8.457 15.924 1.00 85.94 86 GLU A N 1
ATOM 682 C CA . GLU A 1 86 ? -0.060 -7.932 14.565 1.00 85.94 86 GLU A CA 1
ATOM 683 C C . GLU A 1 86 ? 1.419 -7.734 14.204 1.00 85.94 86 GLU A C 1
ATOM 685 O O . GLU A 1 86 ? 1.842 -8.126 13.114 1.00 85.94 86 GLU A O 1
ATOM 690 N N . ALA A 1 87 ? 2.250 -7.268 15.143 1.00 77.88 87 ALA A N 1
ATOM 691 C CA . ALA A 1 87 ? 3.700 -7.168 14.976 1.00 77.88 87 ALA A CA 1
ATOM 692 C C . ALA A 1 87 ? 4.354 -8.539 14.742 1.00 77.88 87 ALA A C 1
ATOM 694 O O . ALA A 1 87 ? 5.219 -8.676 13.877 1.00 77.88 87 ALA A O 1
ATOM 695 N N . ALA A 1 88 ? 3.909 -9.587 15.441 1.00 80.88 88 ALA A N 1
ATOM 696 C CA . ALA A 1 88 ? 4.356 -10.956 15.178 1.00 80.88 88 ALA A CA 1
ATOM 697 C C . ALA A 1 88 ? 3.871 -11.486 13.812 1.00 80.88 88 ALA A C 1
ATOM 699 O O . ALA A 1 88 ? 4.521 -12.336 13.197 1.00 80.88 88 ALA A O 1
ATOM 700 N N . SER A 1 89 ? 2.739 -10.978 13.314 1.00 83.81 89 SER A N 1
ATOM 701 C CA . SER A 1 89 ? 2.127 -11.381 12.041 1.00 83.81 89 SER A CA 1
ATOM 702 C C . SER A 1 89 ? 2.593 -10.564 10.833 1.00 83.81 89 SER A C 1
ATOM 704 O O . SER A 1 89 ? 2.359 -10.995 9.703 1.00 83.81 89 SER A O 1
ATOM 706 N N . MET A 1 90 ? 3.288 -9.445 11.039 1.00 79.69 90 MET A N 1
ATOM 707 C CA . MET A 1 90 ? 3.787 -8.516 10.014 1.00 79.69 90 MET A CA 1
ATOM 708 C C . MET A 1 90 ? 4.430 -9.211 8.814 1.00 79.69 90 MET A C 1
ATOM 710 O O . MET A 1 90 ? 4.001 -9.030 7.674 1.00 79.69 90 MET A O 1
ATOM 714 N N . THR A 1 91 ? 5.393 -10.101 9.066 1.00 78.94 91 THR A N 1
ATOM 715 C CA . THR A 1 91 ? 6.057 -10.881 8.011 1.00 78.94 91 THR A CA 1
ATOM 716 C C . THR A 1 91 ? 5.059 -11.685 7.178 1.00 78.94 91 THR A C 1
ATOM 718 O O . THR A 1 91 ? 5.170 -11.763 5.956 1.00 78.94 91 THR A O 1
ATOM 721 N N . ARG A 1 92 ? 4.056 -12.288 7.825 1.00 83.12 92 ARG A N 1
ATOM 722 C CA . ARG A 1 92 ? 3.024 -13.082 7.152 1.00 83.12 92 ARG A CA 1
ATOM 723 C C . ARG A 1 92 ? 2.083 -12.200 6.334 1.00 83.12 92 ARG A C 1
ATOM 725 O O . ARG A 1 92 ? 1.642 -12.652 5.281 1.00 83.12 92 ARG A O 1
ATOM 732 N N . ILE A 1 93 ? 1.777 -10.994 6.802 1.00 88.25 93 ILE A N 1
ATOM 733 C CA . ILE A 1 93 ? 0.902 -10.040 6.111 1.00 88.25 93 ILE A CA 1
ATOM 734 C C . ILE A 1 93 ? 1.551 -9.621 4.785 1.00 88.25 93 ILE A C 1
ATOM 736 O O . ILE A 1 93 ? 1.015 -9.892 3.714 1.00 88.25 93 ILE A O 1
ATOM 740 N N . PHE A 1 94 ? 2.770 -9.087 4.820 1.00 84.12 94 PHE A N 1
ATOM 741 C CA . PHE A 1 94 ? 3.441 -8.613 3.601 1.00 84.12 94 PHE A CA 1
ATOM 742 C C . PHE A 1 94 ? 3.788 -9.743 2.630 1.00 84.12 94 PHE A C 1
ATOM 744 O O . PHE A 1 94 ? 3.629 -9.604 1.419 1.00 84.12 94 PHE A O 1
ATOM 751 N N . ASN A 1 95 ? 4.173 -10.913 3.143 1.00 81.94 95 ASN A N 1
ATOM 752 C CA . ASN A 1 95 ? 4.477 -12.058 2.291 1.00 81.94 95 ASN A CA 1
ATOM 753 C C . ASN A 1 95 ? 3.251 -12.611 1.537 1.00 81.94 95 ASN A C 1
ATOM 755 O O . ASN A 1 95 ? 3.417 -13.162 0.446 1.00 81.94 95 ASN A O 1
ATOM 759 N N . ASN A 1 96 ? 2.043 -12.483 2.104 1.00 86.25 96 ASN A N 1
ATOM 760 C CA . ASN A 1 96 ? 0.795 -12.978 1.505 1.00 86.25 96 ASN A CA 1
ATOM 761 C C . ASN A 1 96 ? -0.029 -11.900 0.787 1.00 86.25 96 ASN A C 1
ATOM 763 O O . ASN A 1 96 ? -1.046 -12.238 0.176 1.00 86.25 96 ASN A O 1
ATOM 767 N N . ALA A 1 97 ? 0.378 -10.632 0.846 1.00 87.62 97 ALA A N 1
ATOM 768 C CA . ALA A 1 97 ? -0.238 -9.581 0.051 1.00 87.62 97 ALA A CA 1
ATOM 769 C C . ALA A 1 97 ? -0.105 -9.903 -1.449 1.00 87.62 97 ALA A C 1
ATOM 771 O O . ALA A 1 97 ? 0.905 -10.443 -1.909 1.00 87.62 97 ALA A O 1
ATOM 772 N N . LEU A 1 98 ? -1.128 -9.557 -2.235 1.00 84.00 98 LEU A N 1
ATOM 773 C CA . LEU A 1 98 ? -1.066 -9.655 -3.696 1.00 84.00 98 LEU A CA 1
ATOM 774 C C . LEU A 1 98 ? 0.045 -8.755 -4.250 1.00 84.00 98 LEU A C 1
ATOM 776 O O . LEU A 1 98 ? 0.735 -9.130 -5.199 1.00 84.00 98 LEU A O 1
ATOM 780 N N . LEU A 1 99 ? 0.160 -7.564 -3.665 1.00 86.12 99 LEU A N 1
ATOM 781 C CA . LEU A 1 99 ? 1.147 -6.549 -3.980 1.00 86.12 99 LEU A CA 1
ATOM 782 C C . LEU A 1 99 ? 1.381 -5.683 -2.744 1.00 86.12 99 LEU A C 1
ATOM 784 O O . LEU A 1 99 ? 0.421 -5.197 -2.141 1.00 86.12 99 LEU A O 1
ATOM 788 N N . THR A 1 100 ? 2.643 -5.442 -2.424 1.00 90.81 100 THR A N 1
ATOM 789 C CA . THR A 1 100 ? 3.039 -4.379 -1.504 1.00 90.81 100 THR A CA 1
ATOM 790 C C . THR A 1 100 ? 3.291 -3.098 -2.288 1.00 90.81 100 THR A C 1
ATOM 792 O O . THR A 1 100 ? 4.011 -3.106 -3.280 1.00 90.81 100 THR A O 1
ATOM 795 N N . ILE A 1 101 ? 2.707 -1.990 -1.855 1.00 88.38 101 ILE A N 1
ATOM 796 C CA . ILE A 1 101 ? 2.959 -0.648 -2.371 1.00 88.38 101 ILE A CA 1
ATOM 797 C C . ILE A 1 101 ? 3.950 0.008 -1.409 1.00 88.38 101 ILE A C 1
ATOM 799 O O . ILE A 1 101 ? 3.633 0.184 -0.233 1.00 88.38 101 ILE A O 1
ATOM 803 N N . ALA A 1 102 ? 5.146 0.350 -1.880 1.00 88.44 102 ALA A N 1
ATOM 804 C CA . ALA A 1 102 ? 6.184 0.977 -1.064 1.00 88.44 102 ALA A CA 1
ATOM 805 C C . ALA A 1 102 ? 6.401 2.431 -1.487 1.00 88.44 102 ALA A C 1
ATOM 807 O O . ALA A 1 102 ? 6.928 2.705 -2.565 1.00 88.44 102 ALA A O 1
ATOM 808 N N . ALA A 1 103 ? 6.012 3.374 -0.629 1.00 86.75 103 ALA A N 1
ATOM 809 C CA . ALA A 1 103 ? 6.151 4.807 -0.882 1.00 86.75 103 ALA A CA 1
ATOM 810 C C . ALA A 1 103 ? 7.577 5.289 -0.552 1.00 86.75 103 ALA A C 1
ATOM 812 O O . ALA A 1 103 ? 7.832 5.801 0.540 1.00 86.75 103 ALA A O 1
ATOM 813 N N . LEU A 1 104 ? 8.529 5.106 -1.476 1.00 78.81 104 LEU A N 1
ATOM 814 C CA . LEU A 1 104 ? 9.964 5.263 -1.192 1.00 78.81 104 LEU A CA 1
ATOM 815 C C . LEU A 1 104 ? 10.369 6.673 -0.752 1.00 78.81 104 LEU A C 1
ATOM 817 O O . LEU A 1 104 ? 11.269 6.800 0.082 1.00 78.81 104 LEU A O 1
ATOM 821 N N . TYR A 1 105 ? 9.745 7.700 -1.331 1.00 74.62 105 TYR A N 1
ATOM 822 C CA . TYR A 1 105 ? 10.123 9.111 -1.164 1.00 74.62 105 TYR A CA 1
ATOM 823 C C . TYR A 1 105 ? 9.101 9.944 -0.393 1.00 74.62 105 TYR A C 1
ATOM 825 O O . TYR A 1 105 ? 9.307 11.143 -0.212 1.00 74.62 105 TYR A O 1
ATOM 833 N N . SER A 1 106 ? 8.036 9.314 0.097 1.00 74.19 106 SER A N 1
ATOM 834 C CA . SER A 1 106 ? 7.134 9.965 1.035 1.00 74.19 106 SER A CA 1
ATOM 835 C C . SER A 1 106 ? 7.726 9.901 2.442 1.00 74.19 106 SER A C 1
ATOM 837 O O . SER A 1 106 ? 7.985 8.825 2.990 1.00 74.19 106 SER A O 1
ATOM 839 N N . ASP A 1 107 ? 7.974 11.066 3.031 1.00 75.12 107 ASP A N 1
ATOM 840 C CA . ASP A 1 107 ? 8.434 11.180 4.413 1.00 75.12 107 ASP A CA 1
ATOM 841 C C . ASP A 1 107 ? 7.285 11.077 5.427 1.00 75.12 107 ASP A C 1
ATOM 843 O O . ASP A 1 107 ? 7.538 10.876 6.620 1.00 75.12 107 ASP A O 1
ATOM 847 N N . SER A 1 108 ? 6.038 11.199 4.958 1.00 78.56 108 SER A N 1
ATOM 848 C CA . SER A 1 108 ? 4.851 11.328 5.791 1.00 78.56 108 SER A CA 1
ATOM 849 C C . SER A 1 108 ? 3.541 11.126 5.005 1.00 78.56 108 SER A C 1
ATOM 851 O O . SER A 1 108 ? 3.486 11.429 3.809 1.00 78.56 108 SER A O 1
ATOM 853 N N . PRO A 1 109 ? 2.443 10.686 5.655 1.00 77.12 109 PRO A N 1
ATOM 854 C CA . PRO A 1 109 ? 1.174 10.432 4.964 1.00 77.12 109 PRO A CA 1
ATOM 855 C C . PRO A 1 109 ? 0.548 11.673 4.302 1.00 77.12 109 PRO A C 1
ATOM 857 O O . PRO A 1 109 ? -0.291 11.535 3.416 1.00 77.12 109 PRO A O 1
ATOM 860 N N . ALA A 1 110 ? 0.943 12.884 4.717 1.00 78.56 110 ALA A N 1
ATOM 861 C CA . ALA A 1 110 ? 0.415 14.147 4.197 1.00 78.56 110 ALA A CA 1
ATOM 862 C C . ALA A 1 110 ? 0.728 14.421 2.719 1.00 78.56 110 ALA A C 1
ATOM 864 O O . ALA A 1 110 ? 0.127 15.326 2.150 1.00 78.56 110 ALA A O 1
ATOM 865 N N . THR A 1 111 ? 1.687 13.713 2.119 1.00 77.38 111 THR A N 1
ATOM 866 C CA . THR A 1 111 ? 2.089 13.935 0.723 1.00 77.38 111 THR A CA 1
ATOM 867 C C . THR A 1 111 ? 1.596 12.819 -0.184 1.00 77.38 111 THR A C 1
ATOM 869 O O . THR A 1 111 ? 1.462 11.677 0.248 1.00 77.38 111 THR A O 1
ATOM 872 N N . THR A 1 112 ? 1.339 13.144 -1.451 1.00 75.88 112 THR A N 1
ATOM 873 C CA . THR A 1 112 ? 0.910 12.158 -2.450 1.00 75.88 112 THR A CA 1
ATOM 874 C C . THR A 1 112 ? 1.974 11.081 -2.649 1.00 75.88 112 THR A C 1
ATOM 876 O O . THR A 1 112 ? 3.178 11.331 -2.513 1.00 75.88 112 THR A O 1
ATOM 879 N N . ILE A 1 113 ? 1.549 9.876 -3.032 1.00 72.50 113 ILE A N 1
ATOM 880 C CA . ILE A 1 113 ? 2.479 8.780 -3.336 1.00 72.50 113 ILE A CA 1
ATOM 881 C C . ILE A 1 113 ? 3.357 9.108 -4.555 1.00 72.50 113 ILE A C 1
ATOM 883 O O . ILE A 1 113 ? 4.473 8.611 -4.668 1.00 72.50 113 ILE A O 1
ATOM 887 N N . PHE A 1 114 ? 2.876 10.009 -5.417 1.00 66.00 114 PHE A N 1
ATOM 888 C CA . PHE A 1 114 ? 3.556 10.521 -6.607 1.00 66.00 114 PHE A CA 1
ATOM 889 C C . PHE A 1 114 ? 4.233 11.877 -6.374 1.00 66.00 114 PHE A C 1
ATOM 891 O O . PHE A 1 114 ? 4.321 12.684 -7.299 1.00 66.00 114 PHE A O 1
ATOM 898 N N . SER A 1 115 ? 4.655 12.191 -5.145 1.00 58.28 115 SER A N 1
ATOM 899 C CA . SER A 1 115 ? 5.256 13.490 -4.821 1.00 58.28 115 SER A CA 1
ATOM 900 C C . SER A 1 115 ? 6.442 13.815 -5.743 1.00 58.28 115 SER A C 1
ATOM 902 O O . SER A 1 115 ? 7.558 13.330 -5.568 1.00 58.28 115 SER A O 1
ATOM 904 N N . LEU A 1 116 ? 6.207 14.713 -6.706 1.00 51.56 116 LEU A N 1
ATOM 905 C CA . LEU A 1 116 ? 7.196 15.218 -7.668 1.00 51.56 116 LEU A CA 1
ATOM 906 C C . LEU A 1 116 ? 8.139 16.267 -7.056 1.00 51.56 116 LEU A C 1
ATOM 908 O O . LEU A 1 116 ? 8.770 17.042 -7.783 1.00 51.56 116 LEU A O 1
ATOM 912 N N . SER A 1 117 ? 8.206 16.367 -5.724 1.00 48.41 117 SER A N 1
ATOM 913 C CA . SER A 1 117 ? 8.962 17.431 -5.066 1.00 48.41 117 SER A CA 1
ATOM 914 C C . SER A 1 117 ? 10.426 17.416 -5.533 1.00 48.41 117 SER A C 1
ATOM 916 O O . SER A 1 117 ? 11.120 16.402 -5.481 1.00 48.41 117 SER A O 1
ATOM 918 N N . GLY A 1 118 ? 10.921 18.561 -6.019 1.00 43.03 118 GLY A N 1
ATOM 919 C CA . GLY A 1 118 ? 12.244 18.663 -6.655 1.00 43.03 118 GLY A CA 1
ATOM 920 C C . GLY A 1 118 ? 13.426 18.240 -5.769 1.00 43.03 118 GLY A C 1
ATOM 921 O O . GLY A 1 118 ? 14.500 17.963 -6.290 1.00 43.03 118 GLY A O 1
ATOM 922 N N . LYS A 1 119 ? 13.224 18.137 -4.446 1.00 46.03 119 LYS A N 1
ATOM 923 C CA . LYS A 1 119 ? 14.199 17.585 -3.492 1.00 46.03 119 LYS A CA 1
ATOM 924 C C . LYS A 1 119 ? 14.284 16.053 -3.541 1.00 46.03 119 LYS A C 1
ATOM 926 O O . LYS A 1 119 ? 15.383 15.521 -3.428 1.00 46.03 119 LYS A O 1
ATOM 931 N N . ALA A 1 120 ? 13.170 15.348 -3.762 1.00 47.81 120 ALA A N 1
ATOM 932 C CA . ALA A 1 120 ? 13.163 13.891 -3.915 1.00 47.81 120 ALA A CA 1
ATOM 933 C C . ALA A 1 120 ? 13.918 13.453 -5.183 1.00 47.81 120 ALA A C 1
ATOM 935 O O . ALA A 1 120 ? 14.614 12.443 -5.167 1.00 47.81 120 ALA A O 1
ATOM 936 N N . ARG A 1 121 ? 13.885 14.278 -6.243 1.00 46.16 121 ARG A N 1
ATOM 937 C CA . ARG A 1 121 ? 14.615 14.051 -7.505 1.00 46.16 121 ARG A CA 1
ATOM 938 C C . ARG A 1 121 ? 16.144 13.998 -7.371 1.00 46.16 121 ARG A C 1
ATOM 940 O O . ARG A 1 121 ? 16.792 13.491 -8.276 1.00 46.16 121 ARG A O 1
ATOM 947 N N . GLN A 1 122 ? 16.716 14.542 -6.295 1.00 46.03 122 GLN A N 1
ATOM 948 C CA . GLN A 1 122 ? 18.170 14.596 -6.070 1.00 46.03 122 GLN A CA 1
ATOM 949 C C . GLN A 1 122 ? 18.639 13.670 -4.937 1.00 46.03 122 GLN A C 1
ATOM 951 O O . GLN A 1 122 ? 19.841 13.559 -4.700 1.00 46.03 122 GLN A O 1
ATOM 956 N N . SER A 1 123 ? 17.716 13.012 -4.227 1.00 51.91 123 SER A N 1
ATOM 957 C CA . SER A 1 123 ? 18.054 12.131 -3.110 1.00 51.91 123 SER A CA 1
ATOM 958 C C . SER A 1 123 ? 18.320 10.710 -3.601 1.00 51.91 123 SER A C 1
ATOM 960 O O . SER A 1 123 ? 17.422 10.035 -4.100 1.00 51.91 123 SER A O 1
ATOM 962 N N . THR A 1 124 ? 19.547 10.228 -3.405 1.00 52.31 124 THR A N 1
ATOM 963 C CA . THR A 1 124 ? 19.924 8.824 -3.645 1.00 52.31 124 THR A CA 1
ATOM 964 C C . THR A 1 124 ? 19.478 7.890 -2.519 1.00 52.31 124 THR A C 1
ATOM 966 O O . THR A 1 124 ? 19.541 6.673 -2.670 1.00 52.31 124 THR A O 1
ATOM 969 N N . SER A 1 125 ? 19.027 8.436 -1.385 1.00 64.38 125 SER A N 1
ATOM 970 C CA . SER A 1 125 ? 18.527 7.665 -0.250 1.00 64.38 125 SER A CA 1
ATOM 971 C C . SER A 1 125 ? 17.003 7.734 -0.171 1.00 64.38 125 SER A C 1
ATOM 973 O O . SER A 1 125 ? 16.408 8.810 -0.279 1.00 64.38 125 SER A O 1
ATOM 975 N N . SER A 1 126 ? 16.375 6.572 0.029 1.00 71.50 126 SER A N 1
ATOM 976 C CA . SER A 1 126 ? 14.943 6.454 0.309 1.00 71.50 126 SER A CA 1
ATOM 977 C C . SER A 1 126 ? 14.688 6.683 1.804 1.00 71.50 126 SER A C 1
ATOM 979 O O . SER A 1 126 ? 15.179 5.907 2.635 1.00 71.50 126 SER A O 1
ATOM 981 N N . PRO A 1 127 ? 13.889 7.699 2.183 1.00 74.44 127 PRO A N 1
ATOM 982 C CA . PRO A 1 127 ? 13.431 7.862 3.555 1.00 74.44 127 PRO A CA 1
ATOM 983 C C . PRO A 1 127 ? 12.730 6.621 4.103 1.00 74.44 127 PRO A C 1
ATOM 985 O O . PRO A 1 127 ? 12.899 6.332 5.288 1.00 74.44 127 PRO A O 1
ATOM 988 N N . LEU A 1 128 ? 11.960 5.892 3.290 1.00 75.06 128 LEU A N 1
ATOM 989 C CA . LEU A 1 128 ? 11.242 4.695 3.726 1.00 75.06 128 LEU A CA 1
ATOM 990 C C . LEU A 1 128 ? 12.211 3.610 4.212 1.00 75.06 128 LEU A C 1
ATOM 992 O O . LEU A 1 128 ? 12.112 3.174 5.355 1.00 75.06 128 LEU A O 1
ATOM 996 N N . LEU A 1 129 ? 13.216 3.260 3.406 1.00 74.19 129 LEU A N 1
ATOM 997 C CA . LEU A 1 129 ? 14.167 2.184 3.723 1.00 74.19 129 LEU A CA 1
ATOM 998 C C . LEU A 1 129 ? 15.144 2.523 4.861 1.00 74.19 129 LEU A C 1
ATOM 1000 O O . LEU A 1 129 ? 15.831 1.640 5.365 1.00 74.19 129 LEU A O 1
ATOM 1004 N N . SER A 1 130 ? 15.173 3.775 5.332 1.00 74.12 130 SER A N 1
ATOM 1005 C CA . SER A 1 130 ? 15.884 4.129 6.573 1.00 74.12 130 SER A CA 1
ATOM 1006 C C . SER A 1 130 ? 15.241 3.530 7.838 1.00 74.12 130 SER A C 1
ATOM 1008 O O . SER A 1 130 ? 15.837 3.559 8.916 1.00 74.12 130 SER A O 1
ATOM 1010 N N . ARG A 1 131 ? 14.017 2.996 7.733 1.00 72.44 131 ARG A N 1
ATOM 1011 C CA . ARG A 1 131 ? 13.269 2.353 8.821 1.00 72.44 131 ARG A CA 1
ATOM 1012 C C . ARG A 1 131 ? 13.436 0.832 8.769 1.00 72.44 131 ARG A C 1
ATOM 1014 O O . ARG A 1 131 ? 13.084 0.212 7.774 1.00 72.44 131 ARG A O 1
ATOM 1021 N N . ALA A 1 132 ? 13.846 0.226 9.886 1.00 72.50 132 ALA A N 1
ATOM 1022 C CA . ALA A 1 132 ? 14.013 -1.229 9.997 1.00 72.50 132 ALA A CA 1
ATOM 1023 C C . ALA A 1 132 ? 12.739 -2.021 9.641 1.00 72.50 132 ALA A C 1
ATOM 1025 O O . ALA A 1 132 ? 12.813 -3.001 8.908 1.00 72.50 132 ALA A O 1
ATOM 1026 N N . TRP A 1 133 ? 11.572 -1.557 10.103 1.00 70.81 133 TRP A N 1
ATOM 1027 C CA . TRP A 1 133 ? 10.285 -2.176 9.771 1.00 70.81 133 TRP A CA 1
ATOM 1028 C C . TRP A 1 133 ? 9.965 -2.096 8.277 1.00 70.81 133 TRP A C 1
ATOM 1030 O O . TRP A 1 133 ? 9.719 -3.119 7.662 1.00 70.81 133 TRP A O 1
ATOM 1040 N N . ALA A 1 134 ? 10.106 -0.925 7.653 1.00 72.44 134 ALA A N 1
ATOM 1041 C CA . ALA A 1 134 ? 9.858 -0.794 6.219 1.00 72.44 134 ALA A CA 1
ATOM 1042 C C . ALA A 1 134 ? 10.836 -1.623 5.367 1.00 72.44 134 ALA A C 1
ATOM 1044 O O . ALA A 1 134 ? 10.470 -2.151 4.319 1.00 72.44 134 ALA A O 1
ATOM 1045 N N . PHE A 1 135 ? 12.082 -1.779 5.824 1.00 69.38 135 PHE A N 1
ATOM 1046 C CA . PHE A 1 135 ? 13.029 -2.697 5.198 1.00 69.38 135 PHE A CA 1
ATOM 1047 C C . PHE A 1 135 ? 12.543 -4.153 5.281 1.00 69.38 135 PHE A C 1
ATOM 1049 O O . PHE A 1 135 ? 12.581 -4.866 4.279 1.00 69.38 135 PHE A O 1
ATOM 1056 N N . GLN A 1 136 ? 12.046 -4.587 6.444 1.00 70.81 136 GLN A N 1
ATOM 1057 C CA . GLN A 1 136 ? 11.458 -5.918 6.620 1.00 70.81 136 GLN A CA 1
ATOM 1058 C C . GLN A 1 136 ? 10.234 -6.118 5.720 1.00 70.81 136 GLN A C 1
ATOM 1060 O O . GLN A 1 136 ? 10.152 -7.145 5.047 1.00 70.81 136 GLN A O 1
ATOM 1065 N N . ASP A 1 137 ? 9.329 -5.141 5.655 1.00 79.25 137 ASP A N 1
ATOM 1066 C CA . ASP A 1 137 ? 8.148 -5.156 4.787 1.00 79.25 137 ASP A CA 1
ATOM 1067 C C . ASP A 1 137 ? 8.533 -5.421 3.331 1.00 79.25 137 ASP A C 1
ATOM 1069 O O . ASP A 1 137 ? 7.958 -6.288 2.670 1.00 79.25 137 ASP A O 1
ATOM 1073 N N . CYS A 1 138 ? 9.538 -4.693 2.837 1.00 72.00 138 CYS A N 1
ATOM 1074 C CA . CYS A 1 138 ? 10.018 -4.827 1.467 1.00 72.00 138 CYS A CA 1
ATOM 1075 C C . CYS A 1 138 ? 10.669 -6.194 1.238 1.00 72.00 138 CYS A C 1
ATOM 1077 O O . CYS A 1 138 ? 10.331 -6.876 0.275 1.00 72.00 138 CYS A O 1
ATOM 1079 N N . LEU A 1 139 ? 11.533 -6.630 2.160 1.00 73.75 139 LEU A N 1
ATOM 1080 C CA . LEU A 1 139 ? 12.265 -7.894 2.056 1.00 73.75 139 LEU A CA 1
ATOM 1081 C C . LEU A 1 139 ? 11.337 -9.115 2.012 1.00 73.75 139 LEU A C 1
ATOM 1083 O O . LEU A 1 139 ? 11.617 -10.090 1.315 1.00 73.75 139 LEU A O 1
ATOM 1087 N N . VAL A 1 140 ? 10.253 -9.097 2.789 1.00 79.25 140 VAL A N 1
ATOM 1088 C CA . VAL A 1 140 ? 9.358 -10.257 2.927 1.00 79.25 140 VAL A CA 1
ATOM 1089 C C . VAL A 1 140 ? 8.234 -10.272 1.891 1.00 79.25 140 VAL A C 1
ATOM 1091 O O . VAL A 1 140 ? 7.537 -11.279 1.765 1.00 79.25 140 VAL A O 1
ATOM 1094 N N . SER A 1 141 ? 8.055 -9.187 1.138 1.00 80.00 141 SER A N 1
ATOM 1095 C CA . SER A 1 141 ? 7.008 -9.067 0.126 1.00 80.00 141 SER A CA 1
ATOM 1096 C C . SER A 1 141 ? 7.282 -9.966 -1.078 1.00 80.00 141 SER A C 1
ATOM 1098 O O . SER A 1 141 ? 8.324 -9.894 -1.719 1.00 80.00 141 SER A O 1
ATOM 1100 N N . SER A 1 142 ? 6.310 -10.806 -1.448 1.00 77.25 142 SER A N 1
ATOM 1101 C CA . SER A 1 142 ? 6.445 -11.683 -2.624 1.00 77.25 142 SER A CA 1
ATOM 1102 C C . SER A 1 142 ? 6.404 -10.917 -3.954 1.00 77.25 142 SER A C 1
ATOM 1104 O O . SER A 1 142 ? 6.932 -11.398 -4.965 1.00 77.25 142 SER A O 1
ATOM 1106 N N . ARG A 1 143 ? 5.721 -9.767 -3.956 1.00 80.31 143 ARG A N 1
ATOM 1107 C CA . ARG A 1 143 ? 5.560 -8.820 -5.064 1.00 80.31 143 ARG A CA 1
ATOM 1108 C C . ARG A 1 143 ? 5.473 -7.420 -4.473 1.00 80.31 143 ARG A C 1
ATOM 1110 O O . ARG A 1 143 ? 4.661 -7.201 -3.573 1.00 80.31 143 ARG A O 1
ATOM 1117 N N . ILE A 1 144 ? 6.260 -6.488 -4.981 1.00 83.69 144 ILE A N 1
ATOM 1118 C CA . ILE A 1 144 ? 6.330 -5.122 -4.472 1.00 83.69 144 ILE A CA 1
ATOM 1119 C C . ILE A 1 144 ? 6.427 -4.129 -5.627 1.00 83.69 144 ILE A C 1
ATOM 1121 O O . ILE A 1 144 ? 7.145 -4.356 -6.595 1.00 83.69 144 ILE A O 1
ATOM 1125 N N . ALA A 1 145 ? 5.669 -3.043 -5.530 1.00 81.38 145 ALA A N 1
ATOM 1126 C CA . ALA A 1 145 ? 5.785 -1.870 -6.376 1.00 81.38 145 ALA A CA 1
ATOM 1127 C C . ALA A 1 145 ? 6.411 -0.751 -5.542 1.00 81.38 145 ALA A C 1
ATOM 1129 O O . ALA A 1 145 ? 5.779 -0.195 -4.640 1.00 81.38 145 ALA A O 1
ATOM 1130 N N . TYR A 1 146 ? 7.665 -0.440 -5.836 1.00 80.31 146 TYR A N 1
ATOM 1131 C CA . TYR A 1 146 ? 8.358 0.718 -5.307 1.00 80.31 146 TYR A CA 1
ATOM 1132 C C . TYR A 1 146 ? 7.908 1.955 -6.071 1.00 80.31 146 TYR A C 1
ATOM 1134 O O . TYR A 1 146 ? 8.180 2.087 -7.264 1.00 80.31 146 TYR A O 1
ATOM 1142 N N . ILE A 1 147 ? 7.229 2.865 -5.382 1.00 80.06 147 ILE A N 1
ATOM 1143 C CA . ILE A 1 147 ? 6.827 4.144 -5.955 1.00 80.06 147 ILE A CA 1
ATOM 1144 C C . ILE A 1 147 ? 7.959 5.139 -5.711 1.00 80.06 147 ILE A C 1
ATOM 1146 O O . ILE A 1 147 ? 8.159 5.628 -4.591 1.00 80.06 147 ILE A O 1
ATOM 1150 N N . GLY A 1 148 ? 8.755 5.357 -6.756 1.00 68.62 148 GLY A N 1
ATOM 1151 C CA . GLY A 1 148 ? 9.842 6.323 -6.796 1.00 68.62 148 GLY A CA 1
ATOM 1152 C C . GLY A 1 148 ? 9.352 7.743 -7.087 1.00 68.62 148 GLY A C 1
ATOM 1153 O O . GLY A 1 148 ? 8.181 7.985 -7.362 1.00 68.62 148 GLY A O 1
ATOM 1154 N N . ALA A 1 149 ? 10.271 8.710 -7.058 1.00 64.12 149 ALA A N 1
ATOM 1155 C CA . ALA A 1 149 ? 9.961 10.103 -7.400 1.00 64.12 149 ALA A CA 1
ATOM 1156 C C . ALA A 1 149 ? 9.779 10.347 -8.915 1.00 64.12 149 ALA A C 1
ATOM 1158 O O . ALA A 1 149 ? 9.350 11.431 -9.314 1.00 64.12 149 ALA A O 1
ATOM 1159 N N . GLN A 1 150 ? 10.186 9.390 -9.754 1.00 58.34 150 GLN A N 1
ATOM 1160 C CA . GLN A 1 150 ? 10.192 9.511 -11.220 1.00 58.34 150 GLN A CA 1
ATOM 1161 C C . GLN A 1 150 ? 9.697 8.248 -11.928 1.00 58.34 150 GLN A C 1
ATOM 1163 O O . GLN A 1 150 ? 9.136 8.359 -13.008 1.00 58.34 150 GLN A O 1
ATOM 1168 N N . GLU A 1 151 ? 9.880 7.082 -11.312 1.00 62.38 151 GLU A N 1
ATOM 1169 C CA . GLU A 1 151 ? 9.582 5.781 -11.904 1.00 62.38 151 GLU A CA 1
ATOM 1170 C C . GLU A 1 151 ? 8.932 4.855 -10.873 1.00 62.38 151 GLU A C 1
ATOM 1172 O O . GLU A 1 151 ? 9.098 5.030 -9.656 1.00 62.38 151 GLU A O 1
ATOM 1177 N N . ILE A 1 152 ? 8.211 3.852 -11.366 1.00 67.75 152 ILE A N 1
ATOM 1178 C CA . ILE A 1 152 ? 7.718 2.738 -10.563 1.00 67.75 152 ILE A CA 1
ATOM 1179 C C . ILE A 1 152 ? 8.560 1.501 -10.870 1.00 67.75 152 ILE A C 1
ATOM 1181 O O . ILE A 1 152 ? 8.594 1.016 -12.003 1.00 67.75 152 ILE A O 1
ATOM 1185 N N . THR A 1 153 ? 9.182 0.936 -9.838 1.00 69.88 153 THR A N 1
ATOM 1186 C CA . THR A 1 153 ? 9.928 -0.323 -9.952 1.00 69.88 153 THR A CA 1
ATOM 1187 C C . THR A 1 153 ? 9.105 -1.454 -9.367 1.00 69.88 153 THR A C 1
ATOM 1189 O O . THR A 1 153 ? 8.689 -1.402 -8.213 1.00 69.88 153 THR A O 1
ATOM 1192 N N . PHE A 1 154 ? 8.880 -2.503 -10.145 1.00 73.38 154 PHE A N 1
ATOM 1193 C CA . PHE A 1 154 ? 8.214 -3.714 -9.695 1.00 73.38 154 PHE A CA 1
ATOM 1194 C C . PHE A 1 154 ? 9.237 -4.817 -9.433 1.00 73.38 154 PHE A C 1
ATOM 1196 O O . PHE A 1 154 ? 10.006 -5.198 -10.310 1.00 73.38 154 PHE A O 1
ATOM 1203 N N . GLU A 1 155 ? 9.209 -5.392 -8.242 1.00 73.94 155 GLU A N 1
ATOM 1204 C CA . GLU A 1 155 ? 10.024 -6.541 -7.870 1.00 73.94 155 GLU A CA 1
ATOM 1205 C C . GLU A 1 155 ? 9.130 -7.714 -7.471 1.00 73.94 155 GLU A C 1
ATOM 1207 O O . GLU A 1 155 ? 8.085 -7.566 -6.836 1.00 73.94 155 GLU A O 1
ATOM 1212 N N . CYS A 1 156 ? 9.539 -8.919 -7.851 1.00 74.06 156 CYS A N 1
ATOM 1213 C CA . CYS A 1 156 ? 8.968 -10.159 -7.349 1.00 74.06 156 CYS A CA 1
ATOM 1214 C C . CYS A 1 156 ? 10.055 -11.229 -7.227 1.00 74.06 156 CYS A C 1
ATOM 1216 O O . CYS A 1 156 ? 11.180 -11.056 -7.686 1.00 74.06 156 CYS A O 1
ATOM 1218 N N . ARG A 1 157 ? 9.702 -12.403 -6.696 1.00 67.19 157 ARG A N 1
ATOM 1219 C CA . ARG A 1 157 ? 10.650 -13.526 -6.538 1.00 67.19 157 ARG A CA 1
ATOM 1220 C C . ARG A 1 157 ? 11.305 -14.028 -7.835 1.00 67.19 157 ARG A C 1
ATOM 1222 O O . ARG A 1 157 ? 12.268 -14.781 -7.761 1.00 67.19 157 ARG A O 1
ATOM 1229 N N . ALA A 1 158 ? 10.766 -13.671 -9.001 1.00 49.88 158 ALA A N 1
ATOM 1230 C CA . ALA A 1 158 ? 11.328 -14.043 -10.299 1.00 49.88 158 ALA A CA 1
ATOM 1231 C C . ALA A 1 158 ? 12.292 -12.987 -10.874 1.00 49.88 158 ALA A C 1
ATOM 1233 O O . ALA A 1 158 ? 12.995 -13.286 -11.835 1.00 49.88 158 ALA A O 1
ATOM 1234 N N . GLY A 1 159 ? 12.329 -11.774 -10.315 1.00 47.19 159 GLY A N 1
ATOM 1235 C CA . GLY A 1 159 ? 13.161 -10.678 -10.806 1.00 47.19 159 GLY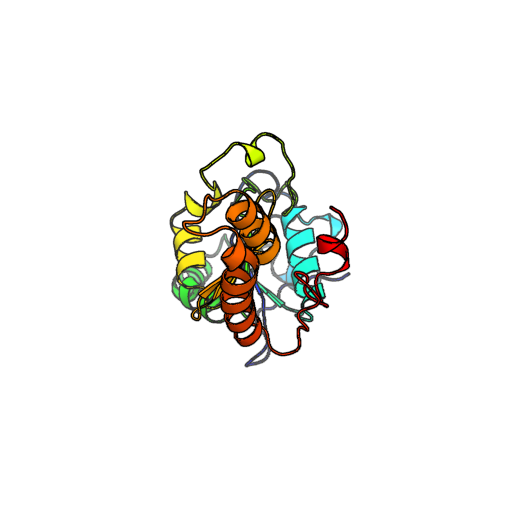 A CA 1
ATOM 1236 C C . GLY A 1 159 ? 12.543 -9.297 -10.582 1.00 47.19 159 GLY A C 1
ATOM 1237 O O . GLY A 1 159 ? 11.434 -9.162 -10.057 1.00 47.19 159 GLY A O 1
ATOM 1238 N N . ILE A 1 160 ? 13.283 -8.278 -11.015 1.00 60.47 160 ILE A N 1
ATOM 1239 C CA . ILE A 1 160 ? 12.936 -6.856 -10.926 1.00 60.47 160 ILE A CA 1
ATOM 1240 C C . ILE A 1 160 ? 12.678 -6.334 -12.345 1.00 60.47 160 ILE A C 1
ATOM 1242 O O . ILE A 1 160 ? 13.425 -6.664 -13.262 1.00 60.47 160 ILE A O 1
ATOM 1246 N N . THR A 1 161 ? 11.632 -5.533 -12.531 1.00 55.59 161 THR A N 1
ATOM 1247 C CA . THR A 1 161 ? 11.334 -4.789 -13.761 1.00 55.59 161 THR A CA 1
ATOM 1248 C C . THR A 1 161 ? 11.005 -3.346 -13.399 1.00 55.59 161 THR A C 1
ATOM 1250 O O . THR A 1 161 ? 10.227 -3.103 -12.483 1.00 55.59 161 THR A O 1
ATOM 1253 N N . CYS A 1 162 ? 11.554 -2.383 -14.131 1.00 55.16 162 CYS A N 1
ATOM 1254 C CA . CYS A 1 162 ? 11.165 -0.977 -14.003 1.00 55.16 162 CYS A CA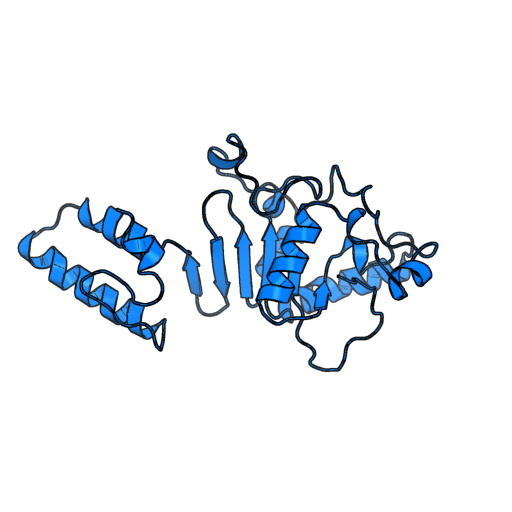 1
ATOM 1255 C C . CYS A 1 162 ? 10.125 -0.594 -15.074 1.00 55.16 162 CYS A C 1
ATOM 1257 O O . CYS A 1 162 ? 10.063 -1.246 -16.125 1.00 55.16 162 CYS A O 1
ATOM 1259 N N . GLU A 1 163 ? 9.306 0.433 -14.812 1.00 52.78 163 GLU A N 1
ATOM 1260 C CA . GLU A 1 163 ? 8.383 1.052 -15.779 1.00 52.78 163 GLU A CA 1
ATOM 1261 C C . GLU A 1 163 ? 9.107 1.460 -17.077 1.00 52.78 163 GLU A C 1
ATOM 1263 O O . GLU A 1 163 ? 8.586 1.219 -18.167 1.00 52.78 163 GLU A O 1
ATOM 1268 N N . ASP A 1 164 ? 10.351 1.937 -16.973 1.00 54.78 164 ASP A N 1
ATOM 1269 C CA . ASP A 1 164 ? 11.127 2.481 -18.097 1.00 54.78 164 ASP A CA 1
ATOM 1270 C C . ASP A 1 164 ? 12.233 1.552 -18.646 1.00 54.78 164 ASP A C 1
ATOM 1272 O O . ASP A 1 164 ? 12.966 1.915 -19.567 1.00 54.78 164 ASP A O 1
ATOM 1276 N N . ASP A 1 165 ? 12.302 0.304 -18.171 1.00 66.19 165 ASP A N 1
ATOM 1277 C CA . ASP A 1 165 ? 13.431 -0.619 -18.394 1.00 66.19 165 ASP A CA 1
ATOM 1278 C C . ASP A 1 165 ? 13.821 -0.801 -19.878 1.00 66.19 165 ASP A C 1
ATOM 1280 O O . ASP A 1 165 ? 14.995 -0.784 -20.230 1.00 66.19 165 ASP A O 1
ATOM 1284 N N . TRP A 1 166 ? 12.853 -0.885 -20.800 1.00 70.00 166 TRP A N 1
ATOM 1285 C CA . TRP A 1 166 ? 13.173 -1.010 -22.229 1.00 70.00 166 TRP A CA 1
ATOM 1286 C C . TRP A 1 166 ? 13.616 0.307 -22.884 1.00 70.00 166 TRP A C 1
ATOM 1288 O O . TRP A 1 166 ? 14.515 0.295 -23.726 1.00 70.00 166 TRP A O 1
ATOM 1298 N N . ARG A 1 167 ? 12.986 1.438 -22.540 1.00 66.25 167 ARG A N 1
ATOM 1299 C CA . ARG A 1 167 ? 13.309 2.737 -23.155 1.00 66.25 167 ARG A CA 1
ATOM 1300 C C . ARG A 1 167 ? 14.704 3.171 -22.729 1.00 66.25 167 ARG A C 1
ATOM 1302 O O . ARG A 1 167 ? 15.521 3.501 -23.584 1.00 66.25 167 ARG A O 1
ATOM 1309 N N . ASP A 1 168 ? 14.983 3.077 -21.437 1.00 65.94 168 ASP A N 1
ATOM 1310 C CA . ASP A 1 168 ? 16.260 3.477 -20.859 1.00 65.94 168 ASP A CA 1
ATOM 1311 C C . ASP A 1 168 ? 17.379 2.521 -21.280 1.00 65.94 168 ASP A C 1
ATOM 1313 O O . ASP A 1 168 ? 18.484 2.966 -21.596 1.00 65.94 168 ASP A O 1
ATOM 1317 N N . PHE A 1 169 ? 17.091 1.217 -21.395 1.00 72.06 169 PHE A N 1
ATOM 1318 C CA . PHE A 1 169 ? 18.019 0.263 -22.000 1.00 72.06 169 PHE A CA 1
ATOM 1319 C C . PHE A 1 169 ? 18.354 0.650 -23.442 1.00 72.06 169 PHE A C 1
ATOM 1321 O O . PHE A 1 169 ? 19.532 0.740 -23.779 1.00 72.06 169 PHE A O 1
ATOM 1328 N N . VAL A 1 170 ? 17.356 0.910 -24.295 1.00 72.56 170 VAL A N 1
ATOM 1329 C CA . VAL A 1 170 ? 17.596 1.301 -25.694 1.00 72.56 170 VAL A CA 1
ATOM 1330 C C . VAL A 1 170 ? 18.357 2.623 -25.770 1.00 72.56 170 VAL A C 1
ATOM 1332 O O . VAL A 1 170 ? 19.296 2.727 -26.558 1.00 72.56 170 VAL A O 1
ATOM 1335 N N . GLU A 1 171 ? 18.011 3.613 -24.950 1.00 70.75 171 GLU A N 1
ATOM 1336 C CA . GLU A 1 171 ? 18.687 4.911 -24.907 1.00 70.75 171 GLU A CA 1
ATOM 1337 C C . GLU A 1 171 ? 20.149 4.777 -24.465 1.00 70.75 171 GLU A C 1
ATOM 1339 O O . GLU A 1 171 ? 21.054 5.282 -25.135 1.00 70.75 171 GLU A O 1
ATOM 1344 N N . HIS A 1 172 ? 20.401 4.058 -23.373 1.00 65.06 172 HIS A N 1
ATOM 1345 C CA . HIS A 1 172 ? 21.744 3.830 -22.855 1.00 65.06 172 HIS A CA 1
ATOM 1346 C C . HIS A 1 172 ? 22.578 2.999 -23.832 1.00 65.06 172 HIS A C 1
ATOM 1348 O O . HIS A 1 172 ? 23.684 3.395 -24.199 1.00 65.06 172 HIS A O 1
ATOM 1354 N N . TYR A 1 173 ? 22.025 1.891 -24.329 1.00 72.50 173 TYR A N 1
ATOM 1355 C CA . TYR A 1 173 ? 22.682 1.008 -25.291 1.00 72.50 173 TYR A CA 1
ATOM 1356 C C . TYR A 1 173 ? 23.005 1.728 -26.606 1.00 72.50 173 TYR A C 1
ATOM 1358 O O . TYR A 1 173 ? 24.057 1.496 -27.205 1.00 72.50 173 TYR A O 1
ATOM 1366 N N . SER A 1 174 ? 22.145 2.647 -27.055 1.00 76.62 174 SER A N 1
ATOM 1367 C CA . SER A 1 174 ? 22.384 3.457 -28.258 1.00 76.62 174 SER A CA 1
ATOM 1368 C C . SER A 1 174 ? 23.588 4.392 -28.122 1.00 76.62 174 SER A C 1
ATOM 1370 O O . SER A 1 174 ? 24.192 4.742 -29.132 1.00 76.62 174 SER A O 1
ATOM 1372 N N . ARG A 1 175 ? 23.971 4.762 -26.894 1.00 75.56 175 ARG A N 1
ATOM 1373 C CA . ARG A 1 175 ? 25.114 5.645 -26.603 1.00 75.56 175 ARG A CA 1
ATOM 1374 C C . ARG A 1 175 ? 26.437 4.898 -26.408 1.00 75.56 175 ARG A C 1
ATOM 1376 O O . ARG A 1 175 ? 27.478 5.543 -26.345 1.00 75.56 175 ARG A O 1
ATOM 1383 N N . LEU A 1 176 ? 26.418 3.568 -26.304 1.00 73.88 176 LEU A N 1
ATOM 1384 C CA . LEU A 1 176 ? 27.630 2.765 -26.124 1.00 73.88 176 LEU A CA 1
ATOM 1385 C C . LEU A 1 176 ? 28.398 2.590 -27.442 1.00 73.88 176 LEU A C 1
ATOM 1387 O O . LEU A 1 176 ? 27.804 2.431 -28.517 1.00 73.88 176 LEU A O 1
ATOM 1391 N N . GLU A 1 177 ? 29.726 2.572 -27.343 1.00 73.31 177 GLU A N 1
ATOM 1392 C CA . GLU A 1 177 ? 30.622 2.214 -28.442 1.00 73.31 177 GLU A CA 1
ATOM 1393 C C . GLU A 1 177 ? 30.639 0.693 -28.630 1.00 73.31 177 GLU A C 1
ATOM 1395 O O . GLU A 1 177 ? 30.829 -0.071 -27.682 1.00 73.31 177 GLU A O 1
ATOM 1400 N N . LEU A 1 178 ? 30.434 0.244 -29.866 1.00 70.06 178 LEU A N 1
ATOM 1401 C CA . LEU A 1 178 ? 30.472 -1.170 -30.229 1.00 70.06 178 LEU A CA 1
ATOM 1402 C C . LEU A 1 178 ? 31.766 -1.482 -30.968 1.00 70.06 178 LEU A C 1
ATOM 1404 O O . LEU A 1 178 ? 32.236 -0.680 -31.771 1.00 70.06 178 LEU A O 1
ATOM 1408 N N . THR A 1 179 ? 32.290 -2.696 -30.778 1.00 75.94 179 THR A N 1
ATOM 1409 C CA . THR A 1 179 ? 33.431 -3.200 -31.562 1.00 75.94 179 THR A CA 1
ATOM 1410 C C . THR A 1 179 ? 33.136 -3.172 -33.065 1.00 75.94 179 THR A C 1
ATOM 1412 O O . THR A 1 179 ? 34.023 -2.882 -33.863 1.00 75.94 179 THR A O 1
ATOM 1415 N N . PHE A 1 180 ? 31.876 -3.414 -33.446 1.00 77.75 180 PHE A N 1
ATOM 1416 C CA . PHE A 1 180 ? 31.375 -3.234 -34.804 1.00 77.75 180 PHE A CA 1
ATOM 1417 C C . PHE A 1 180 ? 29.989 -2.576 -34.768 1.00 77.75 180 PHE A C 1
ATOM 1419 O O . PHE A 1 180 ? 29.020 -3.177 -34.312 1.00 77.75 180 PHE A O 1
ATOM 1426 N N . GLU A 1 181 ? 29.862 -1.353 -35.288 1.00 74.81 181 GLU A N 1
ATOM 1427 C CA . GLU A 1 181 ? 28.588 -0.610 -35.246 1.00 74.81 181 GLU A CA 1
ATOM 1428 C C . GLU A 1 181 ? 27.423 -1.319 -35.945 1.00 74.81 181 GLU A C 1
ATOM 1430 O O . GLU A 1 181 ? 26.280 -1.239 -35.494 1.00 74.81 181 GLU A O 1
ATOM 1435 N N . LYS A 1 182 ? 27.713 -2.059 -37.022 1.00 75.56 182 LYS A N 1
ATOM 1436 C CA . LYS A 1 182 ? 26.721 -2.831 -37.787 1.00 75.56 182 LYS A CA 1
ATOM 1437 C C . LYS A 1 182 ? 25.970 -3.874 -36.946 1.00 75.56 182 LYS A C 1
ATOM 1439 O O . LYS A 1 182 ? 24.881 -4.287 -37.334 1.00 75.56 182 LYS A O 1
ATOM 1444 N N . ASP A 1 183 ? 26.518 -4.265 -35.796 1.00 76.69 183 ASP A N 1
ATOM 1445 C CA . ASP A 1 183 ? 25.940 -5.299 -34.938 1.00 76.69 183 ASP A CA 1
ATOM 1446 C C . ASP A 1 183 ? 24.934 -4.734 -33.923 1.00 76.69 183 ASP A C 1
ATOM 1448 O O . ASP A 1 183 ? 24.242 -5.505 -33.261 1.00 76.69 183 ASP A O 1
ATOM 1452 N N . ARG A 1 184 ? 24.786 -3.403 -33.820 1.00 76.62 184 ARG A N 1
ATOM 1453 C CA . ARG A 1 184 ? 23.935 -2.742 -32.812 1.00 76.62 184 ARG A CA 1
ATOM 1454 C C . ARG A 1 184 ? 22.508 -3.282 -32.794 1.00 76.62 184 ARG A C 1
ATOM 1456 O O . ARG A 1 184 ? 22.004 -3.670 -31.744 1.00 76.62 184 ARG A O 1
ATOM 1463 N N . LEU A 1 185 ? 21.867 -3.335 -33.961 1.00 71.19 185 LEU A N 1
ATOM 1464 C CA . LEU A 1 185 ? 20.479 -3.790 -34.091 1.00 71.19 185 LEU A CA 1
ATOM 1465 C C . LEU A 1 185 ? 20.334 -5.297 -33.855 1.00 71.19 185 LEU A C 1
ATOM 1467 O O . LEU A 1 185 ? 19.329 -5.736 -33.304 1.00 71.19 185 LEU A O 1
ATOM 1471 N N . LEU A 1 186 ? 21.340 -6.085 -34.236 1.00 71.69 186 LEU A N 1
ATOM 1472 C CA . LEU A 1 186 ? 21.356 -7.530 -34.003 1.00 71.69 186 LEU A CA 1
ATOM 1473 C C . LEU A 1 186 ? 21.507 -7.848 -32.511 1.00 71.69 186 LEU A C 1
ATOM 1475 O O . LEU A 1 186 ? 20.783 -8.692 -31.985 1.00 71.69 186 LEU A O 1
ATOM 1479 N N . ALA A 1 187 ? 22.392 -7.136 -31.816 1.00 73.94 187 ALA A N 1
ATOM 1480 C CA . ALA A 1 187 ? 22.613 -7.300 -30.386 1.00 73.94 187 ALA A CA 1
ATOM 1481 C C . ALA A 1 187 ? 21.409 -6.820 -29.553 1.00 73.94 187 ALA A C 1
ATOM 1483 O O . ALA A 1 187 ? 20.964 -7.535 -28.652 1.00 73.94 187 ALA A O 1
ATOM 1484 N N . LEU A 1 188 ? 20.810 -5.677 -29.913 1.00 72.88 188 LEU A N 1
ATOM 1485 C CA . LEU A 1 188 ? 19.534 -5.219 -29.346 1.00 72.88 188 LEU A CA 1
ATOM 1486 C C . LEU A 1 188 ? 18.402 -6.220 -29.604 1.00 72.88 188 LEU A C 1
ATOM 1488 O O . LEU A 1 188 ? 17.612 -6.493 -28.704 1.00 72.88 188 LEU A O 1
ATOM 1492 N N . GLY A 1 189 ? 18.332 -6.793 -30.809 1.00 70.62 189 GLY A N 1
ATOM 1493 C CA . GLY A 1 189 ? 17.316 -7.776 -31.187 1.00 70.62 189 GLY A CA 1
ATOM 1494 C C . GLY A 1 189 ? 17.388 -9.071 -30.374 1.00 70.62 189 GLY A C 1
ATOM 1495 O O . GLY A 1 189 ? 16.348 -9.621 -30.007 1.00 70.62 189 GLY A O 1
ATOM 1496 N N . GLY A 1 190 ? 18.595 -9.529 -30.029 1.00 74.12 190 GLY A N 1
ATOM 1497 C CA . GLY A 1 190 ? 18.789 -10.679 -29.140 1.00 74.12 190 GLY A CA 1
ATOM 1498 C C . GLY A 1 190 ? 18.249 -10.423 -27.731 1.00 74.12 190 GLY A C 1
ATOM 1499 O O . GLY A 1 190 ? 17.507 -11.244 -27.189 1.00 74.12 190 GLY A O 1
ATOM 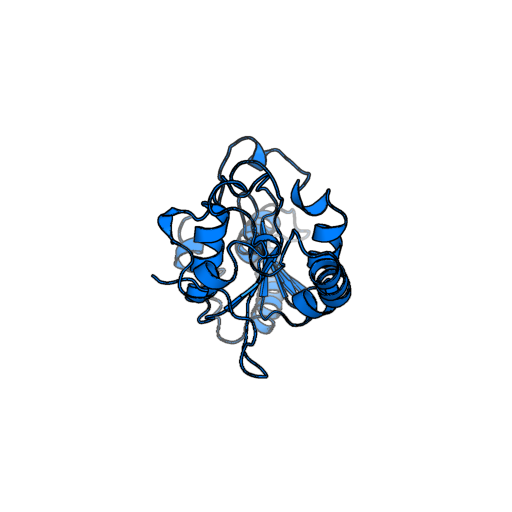1500 N N . TYR A 1 191 ? 18.543 -9.248 -27.168 1.00 71.88 191 TYR A N 1
ATOM 1501 C CA . TYR A 1 191 ? 18.008 -8.854 -25.863 1.00 71.88 191 TYR A CA 1
ATOM 1502 C C . TYR A 1 191 ? 16.488 -8.632 -25.911 1.00 71.88 191 TYR A C 1
ATOM 1504 O O . TYR A 1 191 ? 15.774 -9.092 -25.024 1.00 71.88 191 TYR A O 1
ATOM 1512 N N . ALA A 1 192 ? 15.964 -8.032 -26.987 1.00 71.94 192 ALA A N 1
ATOM 1513 C CA . ALA A 1 192 ? 14.527 -7.857 -27.209 1.00 71.94 192 ALA A CA 1
ATOM 1514 C C . ALA A 1 192 ? 13.763 -9.191 -27.210 1.00 71.94 192 ALA A C 1
ATOM 1516 O O . ALA A 1 192 ? 12.678 -9.278 -26.640 1.00 71.94 192 ALA A O 1
ATOM 1517 N N . GLN A 1 193 ? 14.319 -10.248 -27.813 1.00 72.12 193 GLN A N 1
ATOM 1518 C CA . GLN A 1 193 ? 13.702 -11.579 -27.793 1.00 72.12 193 GLN A CA 1
ATOM 1519 C C . GLN A 1 193 ? 13.636 -12.171 -26.385 1.00 72.12 193 GLN A C 1
ATOM 1521 O O . GLN A 1 193 ? 12.612 -12.742 -26.011 1.00 72.12 193 GLN A O 1
ATOM 1526 N N . GLN A 1 194 ? 14.696 -12.018 -25.594 1.00 71.00 194 GLN A N 1
ATOM 1527 C CA . GLN A 1 194 ? 14.703 -12.464 -24.201 1.00 71.00 194 GLN A CA 1
ATOM 1528 C C . GLN A 1 194 ? 13.721 -11.643 -23.350 1.00 71.00 194 GLN A C 1
ATOM 1530 O O . GLN A 1 194 ? 12.970 -12.200 -22.549 1.00 71.00 194 GLN A O 1
ATOM 1535 N N . TYR A 1 195 ? 13.655 -10.333 -23.591 1.00 71.62 195 TYR A N 1
ATOM 1536 C CA . TYR A 1 195 ? 12.702 -9.422 -22.964 1.00 71.62 195 TYR A CA 1
ATOM 1537 C C . TYR A 1 195 ? 11.242 -9.782 -23.298 1.00 71.62 195 TYR A C 1
ATOM 1539 O O . TYR A 1 195 ? 10.380 -9.774 -22.419 1.00 71.62 195 TYR A O 1
ATOM 1547 N N . ALA A 1 196 ? 10.963 -10.191 -24.544 1.00 70.00 196 ALA A N 1
ATOM 1548 C CA . ALA A 1 196 ? 9.644 -10.667 -24.976 1.00 70.00 196 ALA A CA 1
ATOM 1549 C C . ALA A 1 196 ? 9.200 -11.930 -24.223 1.00 70.00 196 ALA A C 1
ATOM 1551 O O . ALA A 1 196 ? 8.032 -12.059 -23.858 1.00 70.00 196 ALA A O 1
ATOM 1552 N N . GLN A 1 197 ? 10.123 -12.868 -23.977 1.00 67.12 197 GLN A N 1
ATOM 1553 C CA . GLN A 1 197 ? 9.820 -14.122 -23.275 1.00 67.12 197 GLN A CA 1
ATOM 1554 C C . GLN A 1 197 ? 9.363 -13.881 -21.831 1.00 67.12 197 GLN A C 1
ATOM 1556 O O . GLN A 1 197 ? 8.528 -14.625 -21.319 1.00 67.12 197 GLN A O 1
ATOM 1561 N N . ALA A 1 198 ? 9.859 -12.816 -21.196 1.00 61.50 198 ALA A N 1
ATOM 1562 C CA . ALA A 1 198 ? 9.452 -12.408 -19.856 1.00 61.50 198 ALA A CA 1
ATOM 1563 C C . ALA A 1 198 ? 8.075 -11.710 -19.813 1.00 61.50 198 ALA A C 1
ATOM 1565 O O . ALA A 1 198 ? 7.512 -11.545 -18.730 1.00 61.50 198 ALA A O 1
ATOM 1566 N N . ARG A 1 199 ? 7.506 -11.308 -20.963 1.00 62.56 199 ARG A N 1
ATOM 1567 C CA . ARG A 1 199 ? 6.239 -10.555 -21.062 1.00 62.56 199 ARG A CA 1
ATOM 1568 C C . ARG A 1 199 ? 5.274 -11.174 -22.091 1.00 62.56 199 ARG A C 1
ATOM 1570 O O . ARG A 1 199 ? 5.099 -10.633 -23.187 1.00 62.56 199 ARG A O 1
ATOM 1577 N N . PRO A 1 200 ? 4.596 -12.285 -21.746 1.00 61.91 200 PRO A N 1
ATOM 1578 C CA . PRO A 1 200 ? 3.668 -12.956 -22.653 1.00 61.91 200 PRO A CA 1
ATOM 1579 C C . PRO A 1 200 ? 2.522 -12.029 -23.086 1.00 61.91 200 PRO A C 1
ATOM 1581 O O . PRO A 1 200 ? 1.864 -11.416 -22.248 1.00 61.91 200 PRO A O 1
ATOM 1584 N N . GLY A 1 201 ? 2.265 -11.946 -24.394 1.00 69.94 201 GLY A N 1
ATOM 1585 C CA . GLY A 1 201 ? 1.169 -11.149 -24.966 1.00 69.94 201 GLY A CA 1
ATOM 1586 C C . GLY A 1 201 ? 1.547 -9.734 -25.421 1.00 69.94 201 GLY A C 1
ATOM 1587 O O . GLY A 1 201 ? 0.719 -9.067 -26.035 1.00 69.94 201 GLY A O 1
ATOM 1588 N N . GLN A 1 202 ? 2.783 -9.285 -25.184 1.00 70.25 202 GLN A N 1
ATOM 1589 C CA . GLN A 1 202 ? 3.312 -8.047 -25.764 1.00 70.25 202 GLN A CA 1
ATOM 1590 C C . GLN A 1 202 ? 3.910 -8.312 -27.152 1.00 70.25 202 GLN A C 1
ATOM 1592 O O . GLN A 1 202 ? 4.658 -9.272 -27.338 1.00 70.25 202 GLN A O 1
ATOM 1597 N N . GLN A 1 203 ? 3.605 -7.458 -28.131 1.00 77.62 203 GLN A N 1
ATOM 1598 C CA . GLN A 1 203 ? 4.221 -7.505 -29.458 1.00 77.62 203 GLN A CA 1
ATOM 1599 C C . GLN A 1 203 ? 5.394 -6.530 -29.532 1.00 77.62 203 GLN A C 1
ATOM 1601 O O . GLN A 1 203 ? 5.254 -5.355 -29.187 1.00 77.62 203 GLN A O 1
ATOM 1606 N N . TYR A 1 204 ? 6.534 -7.025 -30.012 1.00 73.62 204 TYR A N 1
ATOM 1607 C CA . TYR A 1 204 ? 7.691 -6.198 -30.330 1.00 73.62 204 TYR A CA 1
ATOM 1608 C C . TYR A 1 204 ? 7.526 -5.581 -31.721 1.00 73.62 204 TYR A C 1
ATOM 1610 O O . TYR A 1 204 ? 7.395 -6.295 -32.716 1.00 73.62 204 TYR A O 1
ATOM 1618 N N . LEU A 1 205 ? 7.527 -4.255 -31.786 1.00 73.31 205 LEU A N 1
ATOM 1619 C CA . LEU A 1 205 ? 7.235 -3.449 -32.965 1.00 73.31 205 LEU A CA 1
ATOM 1620 C C . LEU A 1 205 ? 8.420 -2.523 -33.244 1.00 73.31 205 LEU A C 1
ATOM 1622 O O . LEU A 1 205 ? 8.447 -1.386 -32.785 1.00 73.31 205 LEU A O 1
ATOM 1626 N N . ALA A 1 206 ? 9.410 -3.026 -33.986 1.00 68.38 206 ALA A N 1
ATOM 1627 C CA . ALA A 1 206 ? 10.537 -2.234 -34.491 1.00 68.38 206 ALA A CA 1
ATOM 1628 C C . ALA A 1 206 ? 11.241 -1.366 -33.420 1.00 68.38 206 ALA A C 1
ATOM 1630 O O . ALA A 1 206 ? 11.496 -0.186 -33.641 1.00 68.38 206 ALA A O 1
ATOM 1631 N N . GLY A 1 207 ? 11.548 -1.945 -32.253 1.00 65.94 207 GLY A N 1
ATOM 1632 C CA . GLY A 1 207 ? 12.167 -1.212 -31.141 1.00 65.94 207 GLY A CA 1
ATOM 1633 C C . GLY A 1 207 ? 11.190 -0.722 -30.075 1.00 65.94 207 GLY A C 1
ATOM 1634 O O . GLY A 1 207 ? 11.638 -0.200 -29.060 1.00 65.94 207 GLY A O 1
ATOM 1635 N N . LEU A 1 208 ? 9.885 -0.926 -30.262 1.00 69.50 208 LEU A N 1
ATOM 1636 C CA . LEU A 1 208 ? 8.824 -0.525 -29.337 1.00 69.50 208 LEU A CA 1
ATOM 1637 C C . LEU A 1 208 ? 7.996 -1.741 -28.900 1.00 69.50 208 LEU A C 1
ATOM 1639 O O . LEU A 1 208 ? 8.060 -2.807 -29.510 1.00 69.50 208 LEU A O 1
ATOM 1643 N N . TRP A 1 209 ? 7.185 -1.585 -27.862 1.00 78.62 209 TRP A N 1
ATOM 1644 C CA . TRP A 1 209 ? 6.291 -2.617 -27.342 1.00 78.62 209 TRP A CA 1
ATOM 1645 C C . TRP A 1 209 ? 4.842 -2.163 -27.440 1.00 78.62 209 TRP A C 1
ATOM 1647 O O . TRP A 1 209 ? 4.503 -1.062 -27.010 1.00 78.62 209 TRP A O 1
ATOM 1657 N N . SER A 1 210 ? 3.967 -3.032 -27.954 1.00 74.31 210 SER A N 1
ATOM 1658 C CA . SER A 1 210 ? 2.552 -2.723 -28.211 1.00 74.31 210 SER A CA 1
ATOM 1659 C C . SER A 1 210 ? 1.808 -2.117 -27.015 1.00 74.31 210 SER A C 1
ATOM 1661 O O . SER A 1 210 ? 0.979 -1.233 -27.195 1.00 74.31 210 SER A O 1
ATOM 1663 N N . GLY A 1 211 ? 2.101 -2.568 -25.793 1.00 68.25 211 GLY A N 1
ATOM 1664 C CA . GLY A 1 211 ? 1.466 -2.095 -24.560 1.00 68.25 211 GLY A CA 1
ATOM 1665 C C . GLY A 1 211 ? 2.071 -0.826 -23.964 1.00 68.25 211 GLY A C 1
ATOM 1666 O O . GLY A 1 211 ? 1.534 -0.324 -22.986 1.00 68.25 211 GLY A O 1
ATOM 1667 N N . ALA A 1 212 ? 3.159 -0.312 -24.539 1.00 63.69 212 ALA A N 1
ATOM 1668 C CA . ALA A 1 212 ? 3.842 0.901 -24.094 1.00 63.69 212 ALA A CA 1
ATOM 1669 C C . ALA A 1 212 ? 3.979 1.938 -25.223 1.00 63.69 212 ALA A C 1
ATOM 1671 O O . ALA A 1 212 ? 4.701 2.919 -25.073 1.00 63.69 212 ALA A O 1
ATOM 1672 N N . LEU A 1 213 ? 3.279 1.754 -26.352 1.00 61.53 213 LEU A N 1
ATOM 1673 C CA . LEU A 1 213 ? 3.375 2.634 -27.523 1.00 61.53 213 LEU A CA 1
ATOM 1674 C C . LEU A 1 213 ? 3.104 4.103 -27.185 1.00 61.53 213 LEU A C 1
ATOM 1676 O O . LEU A 1 213 ? 3.819 4.972 -27.667 1.00 61.53 213 LEU A O 1
ATOM 1680 N N . SER A 1 214 ? 2.111 4.397 -26.343 1.00 56.09 214 SER A N 1
ATOM 1681 C CA . SER A 1 214 ? 1.785 5.776 -25.960 1.00 56.09 214 SER A CA 1
ATOM 1682 C C . SER A 1 214 ? 2.919 6.473 -25.208 1.00 56.09 214 SER A C 1
ATOM 1684 O O . SER A 1 214 ? 3.087 7.670 -25.382 1.00 56.09 214 SER A O 1
ATOM 1686 N N . GLN A 1 215 ? 3.706 5.748 -24.411 1.00 56.25 215 GLN A N 1
ATOM 1687 C CA . GLN A 1 215 ? 4.887 6.286 -23.727 1.00 56.25 215 GLN A CA 1
ATOM 1688 C C . GLN A 1 215 ? 6.121 6.280 -24.641 1.00 56.25 215 GLN A C 1
ATOM 1690 O O . GLN A 1 215 ? 6.911 7.216 -24.624 1.00 56.25 215 GLN A O 1
ATOM 1695 N N . GLN A 1 216 ? 6.283 5.248 -25.472 1.00 58.97 216 GLN A N 1
ATOM 1696 C CA . GLN A 1 216 ? 7.477 5.038 -26.296 1.00 58.97 216 GLN A CA 1
ATOM 1697 C C . GLN A 1 216 ? 7.456 5.771 -27.642 1.00 58.97 216 GLN A C 1
ATOM 1699 O O . GLN A 1 216 ? 8.470 5.777 -28.330 1.00 58.97 216 GLN A O 1
ATOM 1704 N N . LEU A 1 217 ? 6.328 6.369 -28.036 1.00 54.91 217 LEU A N 1
ATOM 1705 C CA . LEU A 1 217 ? 6.215 7.244 -29.210 1.00 54.91 217 LEU A CA 1
ATOM 1706 C C . LEU A 1 217 ? 6.426 8.729 -28.879 1.00 54.91 217 LEU A C 1
ATOM 1708 O O . LEU A 1 217 ? 6.551 9.531 -29.799 1.00 54.91 217 LEU A O 1
ATOM 1712 N N . LEU A 1 218 ? 6.468 9.102 -27.596 1.00 52.47 218 LEU A N 1
ATOM 1713 C CA . LEU A 1 218 ? 6.660 10.484 -27.134 1.00 52.47 218 LEU A CA 1
ATOM 1714 C C . LEU A 1 218 ? 8.148 10.876 -27.048 1.00 52.47 218 LEU A C 1
ATOM 1716 O O . LEU A 1 218 ? 8.553 11.519 -26.084 1.00 52.47 218 LEU A O 1
ATOM 1720 N N . TRP A 1 219 ? 8.945 10.454 -28.037 1.00 46.50 219 TRP A N 1
ATOM 1721 C CA . TRP A 1 219 ? 10.351 10.857 -28.181 1.00 46.50 219 TRP A CA 1
ATOM 1722 C C . TRP A 1 219 ? 10.511 12.380 -28.216 1.00 46.50 219 TRP A C 1
ATOM 1724 O O . TRP A 1 219 ? 9.680 13.047 -28.878 1.00 46.50 219 TRP A O 1
#

Sequence (219 aa):
MQLRFHTDIPKGAKYTALSHRWGQGSDKAGPTTRGNIEERKNDIAWEALPDLFHDAVSLTLGLGVSYIWIDSLCIVQDDVDDWEREAASMTRIFNNALLTIAALYSDSPATTIFSLSGKARQSTSSPLLSRAWAFQDCLVSSRIAYIGAQEITFECRAGITCEDDWRDFVEHYSRLELTFEKDRLLALGGYAQQYAQARPGQQYLAGLWSGALSQQLLW

Organism: NCBI:txid1682393